Protein AF-A0A935Y4C5-F1 (afdb_monomer_lite)

Structure (mmCIF, N/CA/C/O backbone):
data_AF-A0A935Y4C5-F1
#
_entry.id   AF-A0A935Y4C5-F1
#
loop_
_atom_site.group_PDB
_atom_site.id
_atom_site.type_symbol
_atom_site.label_atom_id
_atom_site.label_alt_id
_atom_site.label_comp_id
_atom_site.label_asym_id
_atom_site.label_entity_id
_atom_site.label_seq_id
_atom_site.pdbx_PDB_ins_code
_atom_site.Cartn_x
_atom_site.Cartn_y
_atom_site.Cartn_z
_atom_site.occupancy
_atom_site.B_iso_or_equiv
_atom_site.auth_seq_id
_atom_site.auth_comp_id
_atom_site.auth_asym_id
_atom_site.auth_atom_id
_atom_site.pdbx_PDB_model_num
ATOM 1 N N . MET A 1 1 ? -24.078 -2.147 -24.136 1.00 62.44 1 MET A N 1
ATOM 2 C CA . MET A 1 1 ? -25.375 -2.277 -23.440 1.00 62.44 1 MET A CA 1
ATOM 3 C C . MET A 1 1 ? -25.101 -2.097 -21.960 1.00 62.44 1 MET A C 1
ATOM 5 O O . MET A 1 1 ? -24.202 -2.761 -21.461 1.00 62.44 1 MET A O 1
ATOM 9 N N . LEU A 1 2 ? -25.764 -1.138 -21.313 1.00 77.19 2 LEU A N 1
ATOM 10 C CA . LEU A 1 2 ? -25.592 -0.856 -19.888 1.00 77.19 2 LEU A CA 1
ATOM 11 C C . LEU A 1 2 ? -26.796 -1.438 -19.147 1.00 77.19 2 LEU A C 1
ATOM 13 O O . LEU A 1 2 ? -27.933 -1.124 -19.493 1.00 77.19 2 LEU A O 1
ATOM 17 N N . TYR A 1 3 ? -26.540 -2.304 -18.173 1.00 84.94 3 TYR A N 1
ATOM 18 C CA . TYR A 1 3 ? -27.567 -2.891 -17.318 1.00 84.94 3 TYR A CA 1
ATOM 19 C C . TYR A 1 3 ? -27.534 -2.201 -15.959 1.00 84.94 3 TYR A C 1
ATOM 21 O O . TYR A 1 3 ? -26.456 -1.906 -15.447 1.00 84.94 3 TYR A O 1
ATOM 29 N N . TYR A 1 4 ? -28.702 -1.951 -15.375 1.00 88.31 4 TYR A N 1
ATOM 30 C CA . TYR A 1 4 ? -28.815 -1.378 -14.039 1.00 88.31 4 TYR A CA 1
ATOM 31 C C . TYR A 1 4 ? -29.799 -2.192 -13.198 1.00 88.31 4 TYR A C 1
ATOM 33 O O . TYR A 1 4 ? -30.769 -2.747 -13.715 1.00 88.31 4 TYR A O 1
ATOM 41 N N . LYS A 1 5 ? -29.534 -2.267 -11.894 1.00 88.38 5 LYS A N 1
ATOM 42 C CA . LYS A 1 5 ? -30.390 -2.915 -10.900 1.00 88.38 5 LYS A CA 1
ATOM 43 C C . LYS A 1 5 ? -30.287 -2.140 -9.596 1.00 88.38 5 LYS A C 1
ATOM 45 O O . LYS A 1 5 ? -29.185 -1.841 -9.143 1.00 88.38 5 LYS A O 1
ATOM 50 N N . GLN A 1 6 ? -31.428 -1.817 -8.999 1.00 89.44 6 GLN A N 1
ATOM 51 C CA . GLN A 1 6 ? -31.458 -1.272 -7.648 1.00 89.44 6 GLN A CA 1
ATOM 52 C C . GLN A 1 6 ? -31.302 -2.425 -6.653 1.00 89.44 6 GLN A C 1
ATOM 54 O O . GLN A 1 6 ? -32.000 -3.434 -6.751 1.00 89.44 6 GLN A O 1
ATOM 59 N N . VAL A 1 7 ? -30.372 -2.281 -5.712 1.00 87.31 7 VAL A N 1
ATOM 60 C CA . VAL A 1 7 ? -30.135 -3.239 -4.623 1.00 87.31 7 VAL A CA 1
ATOM 61 C C . VAL A 1 7 ? -30.510 -2.593 -3.293 1.00 87.31 7 VAL A C 1
ATOM 63 O O . VAL A 1 7 ? -30.472 -1.367 -3.172 1.00 87.31 7 VAL A O 1
ATOM 66 N N . ALA A 1 8 ? -30.893 -3.398 -2.301 1.00 84.94 8 ALA A N 1
ATOM 67 C CA . ALA A 1 8 ? -31.202 -2.883 -0.970 1.00 84.94 8 ALA A CA 1
ATOM 68 C C . ALA A 1 8 ? -29.970 -2.198 -0.355 1.00 84.94 8 ALA A C 1
ATOM 70 O O . ALA A 1 8 ? -28.824 -2.556 -0.657 1.00 84.94 8 ALA A O 1
ATOM 71 N N . GLU A 1 9 ? -30.191 -1.224 0.526 1.00 78.56 9 GLU A N 1
ATOM 72 C CA . GLU A 1 9 ? -29.092 -0.570 1.234 1.00 78.56 9 GLU A CA 1
ATOM 73 C C . GLU A 1 9 ? -28.205 -1.598 1.944 1.00 78.56 9 GLU A C 1
ATOM 75 O O . GLU A 1 9 ? -28.691 -2.584 2.498 1.00 78.56 9 GLU A O 1
ATOM 80 N N . LYS A 1 10 ? -26.888 -1.357 1.928 1.00 73.88 10 LYS A N 1
ATOM 81 C CA . LYS A 1 10 ? -25.874 -2.217 2.566 1.00 73.88 10 LYS A CA 1
ATOM 82 C C . LYS A 1 10 ? -25.776 -3.643 1.990 1.00 73.88 10 LYS A C 1
ATOM 84 O O . LYS A 1 10 ? -25.134 -4.486 2.607 1.00 73.88 10 LYS A O 1
ATOM 89 N N . THR A 1 11 ? -26.352 -3.907 0.810 1.00 82.50 11 THR A N 1
ATOM 90 C CA . THR A 1 11 ? -26.175 -5.192 0.096 1.00 82.50 11 THR A CA 1
ATOM 91 C C . THR A 1 11 ? -24.741 -5.377 -0.402 1.00 82.50 11 THR A C 1
ATOM 93 O O . THR A 1 11 ? -24.190 -6.467 -0.310 1.00 82.50 11 THR A O 1
ATOM 96 N N . LEU A 1 12 ? -24.141 -4.308 -0.930 1.00 83.06 12 LEU A N 1
ATOM 97 C CA . LEU A 1 12 ? -22.757 -4.274 -1.395 1.00 83.06 12 LEU A CA 1
ATOM 98 C C . LEU A 1 12 ? -21.979 -3.227 -0.610 1.00 83.06 12 LEU A C 1
ATOM 100 O O . LEU A 1 12 ? -22.518 -2.191 -0.212 1.00 83.06 12 LEU A O 1
ATOM 104 N N . LEU A 1 13 ? -20.690 -3.482 -0.434 1.00 75.94 13 LEU A N 1
ATOM 105 C CA . LEU A 1 13 ? -19.758 -2.526 0.128 1.00 75.94 13 LEU A CA 1
ATOM 106 C C . LEU A 1 13 ? -19.474 -1.413 -0.871 1.00 75.94 13 LEU A C 1
ATOM 108 O O . LEU A 1 13 ? -19.235 -1.657 -2.055 1.00 75.94 13 LEU A O 1
ATOM 112 N N . HIS A 1 14 ? -19.426 -0.190 -0.352 1.00 78.56 14 HIS A N 1
ATOM 113 C CA . HIS A 1 14 ? -19.016 0.994 -1.095 1.00 78.56 14 HIS A CA 1
ATOM 114 C C . HIS A 1 14 ? -17.482 1.093 -1.143 1.00 78.56 14 HIS A C 1
ATOM 116 O O . HIS A 1 14 ? -16.877 2.003 -0.583 1.00 78.56 14 HIS A O 1
ATOM 122 N N . THR A 1 15 ? -16.842 0.084 -1.733 1.00 76.31 15 THR A N 1
ATOM 123 C CA . THR A 1 15 ? -15.390 0.011 -1.923 1.00 76.31 15 THR A CA 1
ATOM 124 C C . THR A 1 15 ? -15.056 -0.732 -3.215 1.00 76.31 15 THR A C 1
ATOM 126 O O . THR A 1 15 ? -15.862 -1.543 -3.683 1.00 76.31 15 THR A O 1
ATOM 129 N N . ASN A 1 16 ? -13.884 -0.457 -3.784 1.00 81.62 16 ASN A N 1
ATOM 130 C CA . ASN A 1 16 ? -13.374 -1.174 -4.951 1.00 81.62 16 ASN A CA 1
ATOM 131 C C . ASN A 1 16 ? -12.773 -2.494 -4.482 1.00 81.62 16 ASN A C 1
ATOM 133 O O . ASN A 1 16 ? -11.775 -2.508 -3.760 1.00 81.62 16 ASN A O 1
ATOM 137 N N . THR A 1 17 ? -13.453 -3.593 -4.793 1.00 81.94 17 THR A N 1
ATOM 138 C CA . THR A 1 17 ? -13.028 -4.943 -4.420 1.00 81.94 17 THR A CA 1
ATOM 139 C C . THR A 1 17 ? -13.893 -5.985 -5.119 1.00 81.94 17 THR A C 1
ATOM 141 O O . THR A 1 17 ? -14.964 -5.689 -5.655 1.00 81.94 17 THR A O 1
ATOM 144 N N . ASN A 1 18 ? -13.477 -7.245 -5.037 1.00 86.38 18 ASN A N 1
ATOM 145 C CA . ASN A 1 18 ? -14.331 -8.353 -5.430 1.00 86.38 18 ASN A CA 1
ATOM 146 C C . ASN A 1 18 ? -15.376 -8.651 -4.352 1.00 86.38 18 ASN A C 1
ATOM 148 O O . ASN A 1 18 ? -15.018 -8.854 -3.191 1.00 86.38 18 ASN A O 1
ATOM 152 N N . GLN A 1 19 ? -16.645 -8.756 -4.739 1.00 87.38 19 GLN A N 1
ATOM 153 C CA . GLN A 1 19 ? -17.749 -9.060 -3.823 1.00 87.38 19 GLN A CA 1
ATOM 154 C C . GLN A 1 19 ? -18.643 -10.158 -4.395 1.00 87.38 19 GLN A C 1
ATOM 156 O O . GLN A 1 19 ? -18.795 -10.276 -5.610 1.00 87.38 19 GLN A O 1
ATOM 161 N N . GLU A 1 20 ? -19.224 -10.972 -3.518 1.00 86.81 20 GLU A N 1
ATOM 162 C CA . GLU A 1 20 ? -20.256 -11.932 -3.907 1.00 86.81 20 GLU A CA 1
ATOM 163 C C . GLU A 1 20 ? -21.610 -11.226 -3.990 1.00 86.81 20 GLU A C 1
ATOM 165 O O . GLU A 1 20 ? -22.009 -10.510 -3.073 1.00 86.81 20 GLU A O 1
ATOM 170 N N . PHE A 1 21 ? -22.321 -11.433 -5.094 1.00 87.31 21 PHE A N 1
ATOM 171 C CA . PHE A 1 21 ? -23.664 -10.918 -5.313 1.00 87.31 21 PHE A CA 1
ATOM 172 C C . PHE A 1 21 ? -24.459 -11.916 -6.152 1.00 87.31 21 PHE A C 1
ATOM 174 O O . PHE A 1 21 ? -24.027 -12.310 -7.234 1.00 87.31 21 PHE A O 1
ATOM 181 N N . GLU A 1 22 ? -25.613 -12.338 -5.626 1.00 88.75 22 GLU A N 1
ATOM 182 C CA . GLU A 1 22 ? -26.516 -13.316 -6.259 1.00 88.75 22 GLU A CA 1
ATOM 183 C C . GLU A 1 22 ? -25.829 -14.631 -6.674 1.00 88.75 22 GLU A C 1
ATOM 185 O O . GLU A 1 22 ? -26.117 -15.194 -7.723 1.00 88.75 22 GLU A O 1
ATOM 190 N N . GLY A 1 23 ? -24.921 -15.134 -5.829 1.00 87.56 23 GLY A N 1
ATOM 191 C CA . GLY A 1 23 ? -24.215 -16.404 -6.047 1.00 87.56 23 GLY A CA 1
ATOM 192 C C . GLY A 1 23 ? -22.994 -16.311 -6.965 1.00 87.56 23 GLY A C 1
ATOM 193 O O . GLY A 1 23 ? -22.290 -17.301 -7.130 1.00 87.56 23 GLY A O 1
ATOM 194 N N . GLU A 1 24 ? -22.706 -15.128 -7.507 1.00 89.38 24 GLU A N 1
ATOM 195 C CA . GLU A 1 24 ? -21.569 -14.881 -8.393 1.00 89.38 24 GLU A CA 1
ATOM 196 C C . GLU A 1 24 ? -20.578 -13.896 -7.769 1.00 89.38 24 GLU A C 1
ATOM 198 O O . GLU A 1 24 ? -20.946 -13.029 -6.975 1.00 89.38 24 GLU A O 1
ATOM 203 N N . LYS A 1 25 ? -19.298 -14.010 -8.139 1.00 89.31 25 LYS A N 1
ATOM 204 C CA . LYS A 1 25 ? -18.248 -13.083 -7.693 1.00 89.31 25 LYS A CA 1
ATOM 205 C C . LYS A 1 25 ? -18.030 -12.001 -8.746 1.00 89.31 25 LYS A C 1
ATOM 207 O O . LYS A 1 25 ? -17.670 -12.303 -9.883 1.00 89.31 25 LYS A O 1
ATOM 212 N N . TRP A 1 26 ? -18.188 -10.748 -8.344 1.00 90.56 26 TRP A N 1
ATOM 213 C CA . TRP A 1 26 ? -18.114 -9.577 -9.213 1.00 90.56 26 TRP A CA 1
ATOM 214 C C . TRP A 1 26 ? -16.929 -8.695 -8.845 1.00 90.56 26 TRP A C 1
ATOM 216 O O . TRP A 1 26 ? -16.648 -8.506 -7.663 1.00 90.56 26 TRP A O 1
ATOM 226 N N . ALA A 1 27 ? -16.278 -8.117 -9.855 1.00 91.19 27 ALA A N 1
ATOM 227 C CA . ALA A 1 27 ? -15.400 -6.969 -9.668 1.00 91.19 27 ALA A CA 1
ATOM 228 C C . ALA A 1 27 ? -16.282 -5.728 -9.475 1.00 91.19 27 ALA A C 1
ATOM 230 O O . ALA A 1 27 ? -16.985 -5.320 -10.401 1.00 91.19 27 ALA A O 1
ATOM 231 N N . ILE A 1 28 ? -16.292 -5.165 -8.267 1.00 87.75 28 ILE A N 1
ATOM 232 C CA . ILE A 1 28 ? -17.087 -3.983 -7.931 1.00 87.75 28 ILE A CA 1
ATOM 233 C C . ILE A 1 28 ? -16.175 -2.762 -7.919 1.00 87.75 28 ILE A C 1
ATOM 235 O O . ILE A 1 28 ? -15.107 -2.792 -7.311 1.00 87.75 28 ILE A O 1
ATOM 239 N N . MET A 1 29 ? -16.633 -1.679 -8.544 1.00 87.62 29 MET A N 1
ATOM 240 C CA . MET A 1 29 ? -16.005 -0.362 -8.461 1.00 87.62 29 MET A CA 1
ATOM 241 C C . MET A 1 29 ? -17.039 0.725 -8.230 1.00 87.62 29 MET A C 1
ATOM 243 O O . MET A 1 29 ? -18.208 0.576 -8.600 1.00 87.62 29 MET A O 1
ATOM 247 N N . GLN A 1 30 ? -16.599 1.833 -7.646 1.00 84.31 30 GLN A N 1
ATOM 248 C CA . GLN A 1 30 ? -17.452 2.992 -7.483 1.00 84.31 30 GLN A CA 1
ATOM 249 C C . GLN A 1 30 ? -17.603 3.748 -8.797 1.00 84.31 30 GLN A C 1
ATOM 251 O O . GLN A 1 30 ? -16.659 3.928 -9.562 1.00 84.31 30 GLN A O 1
ATOM 256 N N . ASN A 1 31 ? -18.822 4.223 -9.060 1.00 82.81 31 ASN A N 1
ATOM 257 C CA . ASN A 1 31 ? -19.132 4.914 -10.311 1.00 82.81 31 ASN A CA 1
ATOM 258 C C . ASN A 1 31 ? -18.272 6.174 -10.516 1.00 82.81 31 ASN A C 1
ATOM 260 O O . ASN A 1 31 ? -17.948 6.520 -11.646 1.00 82.81 31 ASN A O 1
ATOM 264 N N . TYR A 1 32 ? -17.876 6.849 -9.433 1.00 80.88 32 TYR A N 1
ATOM 265 C CA . TYR A 1 32 ? -17.021 8.033 -9.521 1.00 80.88 32 TYR A CA 1
ATOM 266 C C . TYR A 1 32 ? -15.572 7.717 -9.923 1.00 80.88 32 TYR A C 1
ATOM 268 O O . TYR A 1 32 ? -14.877 8.628 -10.361 1.00 80.88 32 TYR A O 1
ATOM 276 N N . ASP A 1 33 ? -15.121 6.462 -9.821 1.00 75.69 33 ASP A N 1
ATOM 277 C CA . ASP A 1 33 ? -13.793 6.049 -10.293 1.00 75.69 33 ASP A CA 1
ATOM 278 C C . ASP A 1 33 ? -13.773 5.848 -11.818 1.00 75.69 33 ASP A C 1
ATOM 280 O O . ASP A 1 33 ? -12.731 5.975 -12.461 1.00 75.69 33 ASP A O 1
ATOM 284 N N . MET A 1 34 ? -14.941 5.629 -12.435 1.00 78.50 34 MET A N 1
ATOM 285 C CA . MET A 1 34 ? -15.099 5.539 -13.889 1.00 78.50 34 MET A CA 1
ATOM 286 C C . MET A 1 34 ? -15.139 6.929 -14.535 1.00 78.50 34 MET A C 1
ATOM 288 O O . MET A 1 34 ? -16.146 7.373 -15.089 1.00 78.50 34 MET A O 1
ATOM 292 N N . THR A 1 35 ? -14.014 7.633 -14.469 1.00 82.88 35 THR A N 1
ATOM 293 C CA . THR A 1 35 ? -13.846 8.934 -15.128 1.00 82.88 35 THR A CA 1
ATOM 294 C C . THR A 1 35 ? -13.293 8.769 -16.547 1.00 82.88 35 THR A C 1
ATOM 296 O O . THR A 1 35 ? -12.514 7.850 -16.801 1.00 82.88 35 THR A O 1
ATOM 299 N N . PRO A 1 36 ? -13.580 9.689 -17.488 1.00 81.94 36 PRO A N 1
ATOM 300 C CA . PRO A 1 36 ? -12.907 9.689 -18.791 1.00 81.94 36 PRO A CA 1
ATOM 301 C C . PRO A 1 36 ? -11.372 9.726 -18.681 1.00 81.94 36 PRO A C 1
ATOM 303 O O . PRO A 1 36 ? -10.672 9.187 -19.536 1.00 81.94 36 PRO A O 1
ATOM 306 N N . SER A 1 37 ? -10.835 10.330 -17.615 1.00 85.31 37 SER A N 1
ATOM 307 C CA . SER A 1 37 ? -9.397 10.367 -17.325 1.00 85.31 37 SER A CA 1
ATOM 308 C C . SER A 1 37 ? -8.799 9.025 -16.894 1.00 85.31 37 SER A C 1
ATOM 310 O O . SER A 1 37 ? -7.611 8.816 -17.138 1.00 85.31 37 SER A O 1
ATOM 312 N N . ASP A 1 38 ? -9.592 8.120 -16.316 1.00 87.88 38 ASP A N 1
ATOM 313 C CA . ASP A 1 38 ? -9.152 6.777 -15.904 1.00 87.88 38 ASP A CA 1
ATOM 314 C C . ASP A 1 38 ? -8.825 5.880 -17.109 1.00 87.88 38 ASP A C 1
ATOM 316 O O . ASP A 1 38 ? -8.037 4.947 -17.005 1.00 87.88 38 ASP A O 1
ATOM 320 N N . ASN A 1 39 ? -9.385 6.171 -18.290 1.00 91.88 39 ASN A N 1
ATOM 321 C CA . ASN A 1 39 ? -9.135 5.403 -19.516 1.00 91.88 39 ASN A CA 1
ATOM 322 C C . ASN A 1 39 ? -9.401 3.887 -19.367 1.00 91.88 39 ASN A C 1
ATOM 324 O O . ASN A 1 39 ? -8.804 3.084 -20.085 1.00 91.88 39 ASN A O 1
ATOM 328 N N . CYS A 1 40 ? -10.329 3.500 -18.484 1.00 91.62 40 CYS A N 1
ATOM 329 C CA . CYS A 1 40 ? -10.653 2.114 -18.121 1.00 91.62 40 CYS A CA 1
ATOM 330 C C . CYS A 1 40 ? -9.542 1.364 -17.363 1.00 91.62 40 CYS A C 1
ATOM 332 O O . CYS A 1 40 ? -9.608 0.137 -17.258 1.00 91.62 40 CYS A O 1
ATOM 334 N N . GLN A 1 41 ? -8.542 2.062 -16.821 1.00 94.31 41 GLN A N 1
ATOM 335 C CA . GLN A 1 41 ? -7.480 1.458 -16.022 1.00 94.31 41 GLN A CA 1
ATOM 336 C C . GLN A 1 41 ? -8.035 0.775 -14.768 1.00 94.31 41 GLN A C 1
ATOM 338 O O . GLN A 1 41 ? -7.730 -0.400 -14.543 1.00 94.31 41 GLN A O 1
ATOM 343 N N . THR A 1 42 ? -8.871 1.467 -13.989 1.00 91.94 42 THR A N 1
ATOM 344 C CA . THR A 1 42 ? -9.445 0.933 -12.746 1.00 91.94 42 THR A CA 1
ATOM 345 C C . THR A 1 42 ? -10.356 -0.276 -13.003 1.00 91.94 42 THR A C 1
ATOM 347 O O . THR A 1 42 ? -10.161 -1.310 -12.359 1.00 91.94 42 THR A O 1
ATOM 350 N N . PRO A 1 43 ? -11.284 -0.250 -13.985 1.00 92.19 43 PRO A N 1
ATOM 351 C CA . PRO A 1 43 ? -12.072 -1.430 -14.317 1.00 92.19 43 PRO A CA 1
ATOM 352 C C . PRO A 1 43 ? -11.259 -2.677 -14.654 1.00 92.19 43 PRO A C 1
ATOM 354 O O . PRO A 1 43 ? -11.572 -3.776 -14.193 1.00 92.19 43 PRO A O 1
ATOM 357 N N . ILE A 1 44 ? -10.195 -2.517 -15.439 1.00 95.25 44 ILE A N 1
ATOM 358 C CA . ILE A 1 44 ? -9.323 -3.629 -15.820 1.00 95.25 44 ILE A CA 1
ATOM 359 C C . ILE A 1 44 ? -8.522 -4.132 -14.610 1.00 95.25 44 ILE A C 1
ATOM 361 O O . ILE A 1 44 ? -8.339 -5.342 -14.467 1.00 95.25 44 ILE A O 1
ATOM 365 N N . HIS A 1 45 ? -8.075 -3.230 -13.730 1.00 95.06 45 HIS A N 1
ATOM 366 C CA . HIS A 1 45 ? -7.391 -3.571 -12.477 1.00 95.06 45 HIS A CA 1
ATOM 367 C C . HIS A 1 45 ? -8.256 -4.470 -11.586 1.00 95.06 45 HIS A C 1
ATOM 369 O O . HIS A 1 45 ? -7.807 -5.535 -11.162 1.00 95.06 45 HIS A O 1
ATOM 375 N N . GLU A 1 46 ? -9.517 -4.100 -11.358 1.00 93.25 46 GLU A N 1
ATOM 376 C CA . GLU A 1 46 ? -10.426 -4.898 -10.524 1.00 93.25 46 GLU A CA 1
ATOM 377 C C . GLU A 1 46 ? -10.806 -6.232 -11.185 1.00 93.25 46 GLU A C 1
ATOM 379 O O . GLU A 1 46 ? -10.860 -7.276 -10.527 1.00 93.25 46 GLU A O 1
ATOM 384 N N . LEU A 1 47 ? -10.982 -6.248 -12.512 1.00 94.25 47 LEU A N 1
ATOM 385 C CA . LEU A 1 47 ? -11.174 -7.496 -13.256 1.00 94.25 47 LEU A CA 1
ATOM 386 C C . LEU A 1 47 ? -9.968 -8.432 -13.122 1.00 94.25 47 LEU A C 1
ATOM 388 O O . LEU A 1 47 ? -10.151 -9.641 -12.962 1.00 94.25 47 LEU A O 1
ATOM 392 N N . PHE A 1 48 ? -8.740 -7.905 -13.145 1.00 95.19 48 PHE A N 1
ATOM 393 C CA . PHE A 1 48 ? -7.545 -8.718 -12.924 1.00 95.19 48 PHE A CA 1
ATOM 394 C C . PHE A 1 48 ? -7.603 -9.428 -11.568 1.00 95.19 48 PHE A C 1
ATOM 396 O O . PHE A 1 48 ? -7.369 -10.637 -11.513 1.00 95.19 48 PHE A O 1
ATOM 403 N N . HIS A 1 49 ? -7.978 -8.725 -10.494 1.00 93.56 49 HIS A N 1
ATOM 404 C CA . HIS A 1 49 ? -8.133 -9.332 -9.168 1.00 93.56 49 HIS A CA 1
ATOM 405 C C . HIS A 1 49 ? -9.146 -10.477 -9.175 1.00 93.56 49 HIS A C 1
ATOM 407 O O . HIS A 1 49 ? -8.897 -11.533 -8.582 1.00 93.56 49 HIS A O 1
ATOM 413 N N . LEU A 1 50 ? -10.274 -10.305 -9.873 1.00 92.50 50 LEU A N 1
ATOM 414 C CA . LEU A 1 50 ? -11.285 -11.352 -10.013 1.00 92.50 50 LEU A CA 1
ATOM 415 C C . LEU A 1 50 ? -10.696 -12.621 -10.647 1.00 92.50 50 LEU A C 1
ATOM 417 O O . LEU A 1 50 ? -10.868 -13.713 -10.097 1.00 92.50 50 LEU A O 1
ATOM 421 N N . PHE A 1 51 ? -9.968 -12.489 -11.760 1.00 92.44 51 PHE A N 1
ATOM 422 C CA . PHE A 1 51 ? -9.349 -13.623 -12.457 1.00 92.44 51 PHE A CA 1
ATOM 423 C C . PHE A 1 51 ? -8.197 -14.252 -11.673 1.00 92.44 51 PHE A C 1
ATOM 425 O O . PHE A 1 51 ? -8.140 -15.476 -11.539 1.00 92.44 51 PHE A O 1
ATOM 432 N N . HIS A 1 52 ? -7.299 -13.434 -11.129 1.00 93.50 52 HIS A N 1
ATOM 433 C CA . HIS A 1 52 ? -6.136 -13.899 -10.384 1.00 93.50 52 HIS A CA 1
ATOM 434 C C . HIS A 1 52 ? -6.550 -14.668 -9.124 1.00 93.50 52 HIS A C 1
ATOM 436 O O . HIS A 1 52 ? -6.011 -15.744 -8.871 1.00 93.50 52 HIS A O 1
ATOM 442 N N . SER A 1 53 ? -7.591 -14.213 -8.412 1.00 90.56 53 SER A N 1
ATOM 443 C CA . SER A 1 53 ? -8.084 -14.892 -7.202 1.00 90.56 53 SER A CA 1
ATOM 444 C C . SER A 1 53 ? -8.593 -16.321 -7.441 1.00 90.56 53 SER A C 1
ATOM 446 O O . SER A 1 53 ? -8.625 -17.116 -6.504 1.00 90.56 53 SER A O 1
ATOM 448 N N . LYS A 1 54 ? -8.956 -16.673 -8.686 1.00 90.62 54 LYS A N 1
ATOM 449 C CA . LYS A 1 54 ? -9.331 -18.046 -9.077 1.00 90.62 54 LYS A CA 1
ATOM 450 C C . LYS A 1 54 ? -8.119 -18.968 -9.254 1.00 90.62 54 LYS A C 1
ATOM 452 O O . LYS A 1 54 ? -8.286 -20.181 -9.279 1.00 90.62 54 LYS A O 1
ATOM 457 N N . GLN A 1 55 ? -6.924 -18.405 -9.432 1.00 93.50 55 GLN A N 1
ATOM 458 C CA . GLN A 1 55 ? -5.679 -19.142 -9.674 1.00 93.50 55 GLN A CA 1
ATOM 459 C C . GLN A 1 55 ? -4.794 -19.191 -8.428 1.00 93.50 55 GLN A C 1
ATOM 461 O O . GLN A 1 55 ? -4.225 -20.235 -8.119 1.00 93.50 55 GLN A O 1
ATOM 466 N N . LEU A 1 56 ? -4.692 -18.069 -7.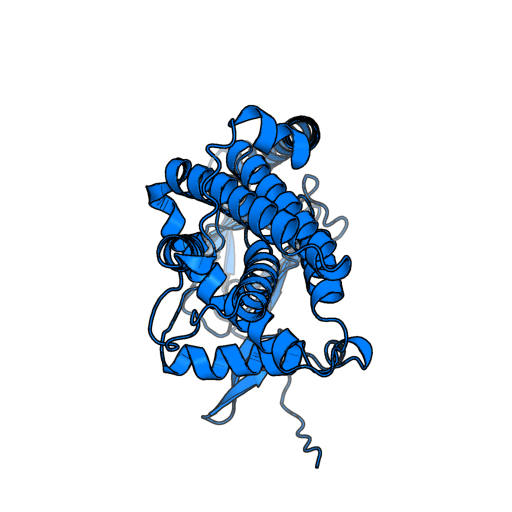713 1.00 91.88 56 LEU A N 1
ATOM 467 C CA . LEU A 1 56 ? -3.874 -17.929 -6.520 1.00 91.88 56 LEU A CA 1
ATOM 468 C C . LEU A 1 56 ? -4.512 -16.913 -5.569 1.00 91.88 56 LEU A C 1
ATOM 470 O O . LEU A 1 56 ? -4.692 -15.744 -5.906 1.00 91.88 56 LEU A O 1
ATOM 474 N N . ASN A 1 57 ? -4.834 -17.353 -4.353 1.00 88.06 57 ASN A N 1
ATOM 475 C CA . ASN A 1 57 ? -5.350 -16.458 -3.326 1.00 88.06 57 ASN A CA 1
ATOM 476 C C . ASN A 1 57 ? -4.187 -15.825 -2.546 1.00 88.06 57 ASN A C 1
ATOM 478 O O . ASN A 1 57 ? -3.466 -16.518 -1.824 1.00 88.06 57 ASN A O 1
ATOM 482 N N . ILE A 1 58 ? -4.001 -14.513 -2.691 1.00 88.56 58 ILE A N 1
ATOM 483 C CA . ILE A 1 58 ? -2.944 -13.752 -2.019 1.00 88.56 58 ILE A CA 1
ATOM 484 C C . ILE A 1 58 ? -3.572 -12.804 -1.002 1.00 88.56 58 ILE A C 1
ATOM 486 O O . ILE A 1 58 ? -4.388 -11.956 -1.349 1.00 88.56 58 ILE A O 1
ATOM 490 N N . ALA A 1 59 ? -3.135 -12.899 0.253 1.00 81.12 59 ALA A N 1
ATOM 491 C CA . ALA A 1 59 ? -3.473 -11.906 1.265 1.00 81.12 59 ALA A CA 1
ATOM 492 C C . ALA A 1 59 ? -2.752 -10.576 0.972 1.00 81.12 59 ALA A C 1
ATOM 494 O O . ALA A 1 59 ? -1.518 -10.530 0.954 1.00 81.12 59 ALA A O 1
ATOM 495 N N . GLY A 1 60 ? -3.518 -9.502 0.767 1.00 75.88 60 GLY A N 1
ATOM 496 C CA . GLY A 1 60 ? -3.032 -8.138 0.514 1.00 75.88 60 GLY A CA 1
ATOM 497 C C . GLY A 1 60 ? -2.576 -7.402 1.774 1.00 75.88 60 GLY A C 1
ATOM 498 O O . GLY A 1 60 ? -2.982 -6.265 2.006 1.00 75.88 60 GLY A O 1
ATOM 499 N N . ASN A 1 61 ? -1.772 -8.062 2.608 1.00 78.25 61 ASN A N 1
ATOM 500 C CA . ASN A 1 61 ? -1.293 -7.491 3.863 1.00 78.25 61 ASN A CA 1
ATOM 501 C C . ASN A 1 61 ? -0.379 -6.286 3.607 1.00 78.25 61 ASN A C 1
ATOM 503 O O . ASN A 1 61 ? 0.368 -6.252 2.625 1.00 78.25 61 ASN A O 1
ATOM 507 N N . ILE A 1 62 ? -0.400 -5.324 4.530 1.00 76.94 62 ILE A N 1
ATOM 508 C CA . ILE A 1 62 ? 0.554 -4.214 4.519 1.00 76.94 62 ILE A CA 1
ATOM 509 C C . ILE A 1 62 ? 1.984 -4.734 4.701 1.00 76.94 62 ILE A C 1
ATOM 511 O O . ILE A 1 62 ? 2.225 -5.757 5.343 1.00 76.94 62 ILE A O 1
ATOM 515 N N . VAL A 1 63 ? 2.951 -4.006 4.152 1.00 85.81 63 VAL A N 1
ATOM 516 C CA . VAL A 1 63 ? 4.371 -4.330 4.285 1.00 85.81 63 VAL A CA 1
ATOM 517 C C . VAL A 1 63 ? 4.979 -3.434 5.360 1.00 85.81 63 VAL A C 1
ATOM 519 O O . VAL A 1 63 ? 5.560 -2.393 5.061 1.00 85.81 63 VAL A O 1
ATOM 522 N N . GLU A 1 64 ? 4.826 -3.835 6.622 1.00 81.50 64 GLU A N 1
ATOM 523 C CA . GLU A 1 64 ? 5.161 -3.011 7.796 1.00 81.50 64 GLU A CA 1
ATOM 524 C C . GLU A 1 64 ? 6.596 -2.467 7.772 1.00 81.50 64 GLU A C 1
ATOM 526 O O . GLU A 1 64 ? 6.812 -1.286 8.048 1.00 81.50 64 GLU A O 1
ATOM 531 N N . TYR A 1 65 ? 7.582 -3.281 7.373 1.00 86.06 65 TYR A N 1
ATOM 532 C CA . TYR A 1 65 ? 8.981 -2.840 7.355 1.00 86.06 65 TYR A CA 1
ATOM 533 C C . TYR A 1 65 ? 9.237 -1.659 6.409 1.00 86.06 65 TYR A C 1
ATOM 535 O O . TYR A 1 65 ? 10.230 -0.956 6.578 1.00 86.06 65 TYR A O 1
ATOM 543 N N . LEU A 1 66 ? 8.372 -1.408 5.416 1.00 87.69 66 LEU A N 1
ATOM 544 C CA . LEU A 1 66 ? 8.509 -0.244 4.536 1.00 87.69 66 LEU A CA 1
ATOM 545 C C . LEU A 1 66 ? 8.239 1.079 5.257 1.00 87.69 66 LEU A C 1
ATOM 547 O O . LEU A 1 66 ? 8.564 2.128 4.704 1.00 87.69 66 LEU A O 1
ATOM 551 N N . ASP A 1 67 ? 7.720 1.051 6.488 1.00 80.44 67 ASP A N 1
ATOM 552 C CA . ASP A 1 67 ? 7.685 2.231 7.347 1.00 80.44 67 ASP A CA 1
ATOM 553 C C . ASP A 1 67 ? 9.011 2.526 8.059 1.00 80.44 67 ASP A C 1
ATOM 555 O O . ASP A 1 67 ? 9.209 3.630 8.577 1.00 80.44 67 ASP A O 1
ATOM 559 N N . GLU A 1 68 ? 9.957 1.586 8.047 1.00 84.38 68 GLU A N 1
ATOM 560 C CA . GLU A 1 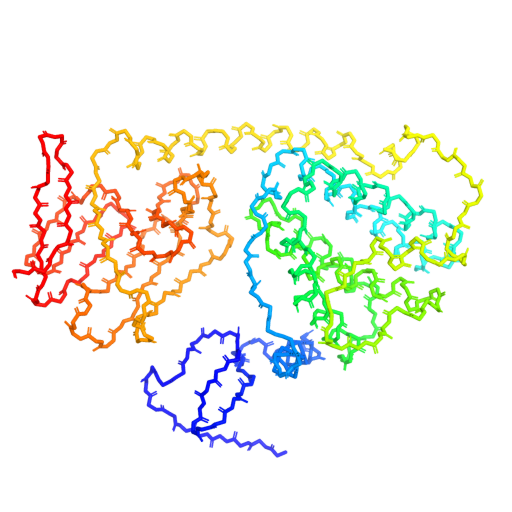68 ? 11.262 1.794 8.652 1.00 84.38 68 GLU A CA 1
ATOM 561 C C . GLU A 1 68 ? 12.118 2.766 7.838 1.00 84.38 68 GLU A C 1
ATOM 563 O O . GLU A 1 68 ? 12.245 2.668 6.617 1.00 84.38 68 GLU A O 1
ATOM 568 N N . TYR A 1 69 ? 12.808 3.657 8.550 1.00 88.06 69 TYR A N 1
ATOM 569 C CA . TYR A 1 69 ? 13.676 4.696 7.988 1.00 88.06 69 TYR A CA 1
ATOM 570 C C . TYR A 1 69 ? 14.604 4.189 6.870 1.00 88.06 69 TYR A C 1
ATOM 572 O O . TYR A 1 69 ? 14.638 4.741 5.771 1.00 88.06 69 TYR A O 1
ATOM 580 N N . LYS A 1 70 ? 15.326 3.088 7.118 1.00 91.75 70 LYS A N 1
ATOM 581 C CA . LYS A 1 70 ? 16.253 2.517 6.129 1.00 91.75 70 LYS A CA 1
ATOM 582 C C . LYS A 1 70 ? 15.524 1.909 4.926 1.00 91.75 70 LYS A C 1
ATOM 584 O O . LYS A 1 70 ? 16.033 1.993 3.811 1.00 91.75 70 LYS A O 1
ATOM 589 N N . ALA A 1 71 ? 14.354 1.304 5.137 1.00 92.25 71 ALA A N 1
ATOM 590 C CA . ALA A 1 71 ? 13.556 0.736 4.056 1.00 92.25 71 ALA A CA 1
ATOM 591 C C . ALA A 1 71 ? 13.014 1.832 3.131 1.00 92.25 71 ALA A C 1
ATOM 593 O O . ALA A 1 71 ? 13.115 1.679 1.913 1.00 92.25 71 ALA A O 1
ATOM 594 N N . LYS A 1 72 ? 12.527 2.951 3.694 1.00 90.81 72 LYS A N 1
ATOM 595 C CA . LYS A 1 72 ? 12.041 4.106 2.920 1.00 90.81 72 LYS A CA 1
ATOM 596 C C . LYS A 1 72 ? 13.125 4.696 2.035 1.00 90.81 72 LYS A C 1
ATOM 598 O O . LYS A 1 72 ? 12.879 4.884 0.850 1.00 90.81 72 LYS A O 1
ATOM 603 N N . ILE A 1 73 ? 14.333 4.914 2.556 1.00 94.44 73 ILE A N 1
ATOM 604 C CA . ILE A 1 73 ? 15.439 5.454 1.746 1.00 94.44 73 ILE A CA 1
ATOM 605 C C . ILE A 1 73 ? 15.721 4.557 0.540 1.00 94.44 73 ILE A C 1
ATOM 607 O O . ILE A 1 73 ? 15.845 5.047 -0.582 1.00 94.44 73 ILE A O 1
ATOM 611 N N . LEU A 1 74 ? 15.804 3.242 0.760 1.00 96.25 74 LEU A N 1
ATOM 612 C CA . LEU A 1 74 ? 16.082 2.283 -0.308 1.00 96.25 74 LEU A CA 1
ATOM 613 C C . LEU A 1 74 ? 14.931 2.203 -1.318 1.00 96.25 74 LEU A C 1
ATOM 615 O O . LEU A 1 74 ? 15.196 2.211 -2.515 1.00 96.25 74 LEU A O 1
ATOM 619 N N . L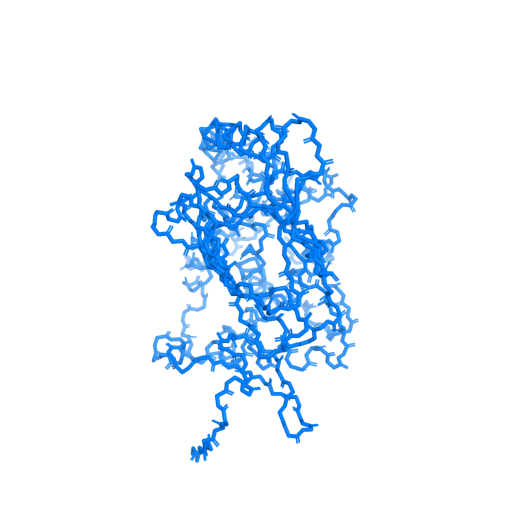EU A 1 75 ? 13.675 2.174 -0.866 1.00 95.38 75 LEU A N 1
ATOM 620 C CA . LEU A 1 75 ? 12.509 2.145 -1.754 1.00 95.38 75 LEU A CA 1
ATOM 621 C C . LEU A 1 75 ? 12.369 3.440 -2.569 1.00 95.38 75 LEU A C 1
ATOM 623 O O . LEU A 1 75 ? 12.107 3.394 -3.765 1.00 95.38 75 LEU A O 1
ATOM 627 N N . ARG A 1 76 ? 12.592 4.601 -1.955 1.00 95.31 76 ARG A N 1
ATOM 628 C CA . ARG A 1 76 ? 12.554 5.892 -2.655 1.00 95.31 76 ARG A CA 1
ATOM 629 C C . ARG A 1 76 ? 13.708 6.039 -3.647 1.00 95.31 76 ARG A C 1
ATOM 631 O O . ARG A 1 76 ? 13.520 6.558 -4.741 1.00 95.31 76 ARG A O 1
ATOM 638 N N . SER A 1 77 ? 14.884 5.516 -3.304 1.00 97.44 77 SER A N 1
ATOM 639 C CA . SER A 1 77 ? 16.025 5.466 -4.227 1.00 97.44 77 SER A CA 1
ATOM 640 C C . SER A 1 77 ? 15.769 4.496 -5.390 1.00 97.44 77 SER A C 1
ATOM 642 O O . SER A 1 77 ? 16.149 4.775 -6.524 1.00 97.44 77 SER A O 1
ATOM 644 N N . GLU A 1 78 ? 15.073 3.380 -5.135 1.00 97.81 78 GLU A N 1
ATOM 645 C CA . GLU A 1 78 ? 14.550 2.487 -6.176 1.00 97.81 78 GLU A CA 1
ATOM 646 C C . GLU A 1 78 ? 13.563 3.229 -7.095 1.00 97.81 78 GLU A C 1
ATOM 648 O O . GLU A 1 78 ? 13.681 3.124 -8.314 1.00 97.81 78 GLU A O 1
ATOM 653 N N . PHE A 1 79 ? 12.644 4.029 -6.544 1.00 97.50 79 PHE A N 1
ATOM 654 C CA . PHE A 1 79 ? 11.700 4.831 -7.332 1.00 97.50 79 PHE A CA 1
ATOM 655 C C . PHE A 1 79 ? 12.408 5.868 -8.202 1.00 97.50 79 PHE A C 1
ATOM 657 O O . PHE A 1 79 ? 12.076 6.002 -9.380 1.00 97.50 79 PHE A O 1
ATOM 664 N N . GLU A 1 80 ? 13.400 6.574 -7.658 1.00 98.00 80 GLU A N 1
ATOM 665 C CA . GLU A 1 80 ? 14.175 7.550 -8.426 1.00 98.00 80 GLU A CA 1
ATOM 666 C C . GLU A 1 80 ? 14.930 6.883 -9.578 1.00 98.00 80 GLU A C 1
ATOM 668 O O . GLU A 1 80 ? 14.895 7.377 -10.706 1.00 98.00 80 GLU A O 1
ATOM 673 N N . ALA A 1 81 ? 15.531 5.718 -9.334 1.00 98.44 81 ALA A N 1
ATOM 674 C CA . ALA A 1 81 ? 16.184 4.940 -10.378 1.00 98.44 81 ALA A CA 1
ATOM 675 C C . ALA A 1 81 ? 15.196 4.468 -11.463 1.00 98.44 81 ALA A C 1
ATOM 677 O O . ALA A 1 81 ? 15.479 4.600 -12.654 1.00 98.44 81 ALA A O 1
ATOM 678 N N . LEU A 1 82 ? 13.998 4.004 -11.094 1.00 98.69 82 LEU A N 1
ATOM 679 C CA . LEU A 1 82 ? 12.951 3.649 -12.062 1.00 98.69 82 LEU A CA 1
ATOM 680 C C . LEU A 1 82 ? 12.495 4.855 -12.890 1.00 98.69 82 LEU A C 1
ATOM 682 O O . LEU A 1 82 ? 12.385 4.755 -14.113 1.00 98.69 82 LEU A O 1
ATOM 686 N N . ARG A 1 83 ? 12.286 6.013 -12.252 1.00 98.38 83 ARG A N 1
ATOM 687 C CA . ARG A 1 83 ? 11.948 7.259 -12.954 1.00 98.38 83 ARG A CA 1
ATOM 688 C C . ARG A 1 83 ? 13.031 7.652 -13.945 1.00 98.38 83 ARG A C 1
ATOM 690 O O . ARG A 1 83 ? 12.707 8.019 -15.071 1.00 98.38 83 ARG A O 1
ATOM 697 N N . ASN A 1 84 ? 14.296 7.583 -13.541 1.00 98.62 84 ASN A N 1
ATOM 698 C CA . ASN A 1 84 ? 15.418 7.891 -14.419 1.00 98.62 84 ASN A CA 1
ATOM 699 C C . ASN A 1 84 ? 15.480 6.916 -15.601 1.00 98.62 84 ASN A C 1
ATOM 701 O O . ASN A 1 84 ? 15.643 7.359 -16.734 1.00 98.62 84 ASN A O 1
ATOM 705 N N . SER A 1 85 ? 15.241 5.622 -15.364 1.00 98.56 85 SER A N 1
ATOM 706 C CA . SER A 1 85 ? 15.176 4.608 -16.421 1.00 98.56 85 SER A CA 1
ATOM 707 C C . SER A 1 85 ? 14.096 4.927 -17.460 1.00 98.56 85 SER A C 1
ATOM 709 O O . SER A 1 85 ? 14.384 4.999 -18.654 1.00 98.56 85 SER A O 1
ATOM 711 N N . ILE A 1 86 ? 12.874 5.225 -17.011 1.00 98.69 86 ILE A N 1
ATOM 712 C CA . ILE A 1 86 ? 11.749 5.568 -17.894 1.00 98.69 86 ILE A CA 1
ATOM 713 C C . ILE A 1 86 ? 12.006 6.886 -18.642 1.00 98.69 86 ILE A C 1
ATOM 715 O O . ILE A 1 86 ? 11.772 6.970 -19.847 1.00 98.69 86 ILE A O 1
ATOM 719 N N . LYS A 1 87 ? 12.544 7.912 -17.968 1.00 98.50 87 LYS A N 1
ATOM 720 C CA . LYS A 1 87 ? 12.911 9.188 -18.609 1.00 98.50 87 LYS A CA 1
ATOM 721 C C . LYS A 1 87 ? 13.994 9.014 -19.674 1.00 98.50 87 LYS A C 1
ATOM 723 O O . LYS A 1 87 ? 13.973 9.731 -20.671 1.00 98.50 87 LYS A O 1
ATOM 728 N N . SER A 1 88 ? 14.935 8.091 -19.480 1.00 98.50 88 SER A N 1
ATOM 729 C CA . SER A 1 88 ? 15.927 7.743 -20.500 1.00 98.50 88 SER A CA 1
ATOM 730 C C . SER A 1 88 ? 15.278 7.081 -21.717 1.00 98.50 88 SER A C 1
ATOM 732 O O . SER A 1 88 ? 15.610 7.458 -22.838 1.00 98.50 88 SER A O 1
ATOM 734 N N . LEU A 1 89 ? 14.288 6.199 -21.527 1.00 97.94 89 LEU A N 1
ATOM 735 C CA . LEU A 1 89 ? 13.516 5.635 -22.645 1.00 97.94 89 LEU A CA 1
ATOM 736 C C . LEU A 1 89 ? 12.753 6.704 -23.432 1.00 97.94 89 LEU A C 1
ATOM 738 O O . LEU A 1 89 ? 12.787 6.696 -24.657 1.00 97.94 89 LEU A O 1
ATOM 742 N N . GLN A 1 90 ? 12.138 7.677 -22.753 1.00 96.44 90 GLN A N 1
ATOM 743 C CA . GLN A 1 90 ? 11.474 8.810 -23.418 1.00 96.44 90 GLN A CA 1
ATOM 744 C C . GLN A 1 90 ? 12.442 9.679 -24.244 1.00 96.44 90 GLN A C 1
ATOM 746 O O . GLN A 1 90 ? 12.009 10.412 -25.130 1.00 96.44 90 GLN A O 1
ATOM 751 N N . LYS A 1 91 ? 13.750 9.594 -23.969 1.00 97.81 91 LYS A N 1
ATOM 752 C CA . LYS A 1 91 ? 14.826 10.250 -24.727 1.00 97.81 91 LYS A CA 1
ATOM 753 C C . LYS A 1 91 ? 15.508 9.319 -25.738 1.00 97.81 91 LYS A C 1
ATOM 755 O O . LYS A 1 91 ? 16.509 9.717 -26.326 1.00 97.81 91 LYS A O 1
ATOM 760 N N . ASN A 1 92 ? 14.983 8.109 -25.944 1.00 97.19 92 ASN A N 1
ATOM 761 C CA . ASN A 1 92 ? 15.563 7.061 -26.790 1.00 97.19 92 ASN A CA 1
ATOM 762 C C . ASN A 1 92 ? 16.991 6.639 -26.380 1.00 97.19 92 ASN A C 1
ATOM 764 O O . ASN A 1 92 ? 17.796 6.256 -27.227 1.00 97.19 92 ASN A O 1
ATOM 768 N N . ASP A 1 93 ? 17.317 6.700 -25.084 1.00 97.50 93 ASP A N 1
ATOM 769 C CA . ASP A 1 93 ? 18.608 6.263 -24.538 1.00 97.50 93 ASP A CA 1
ATOM 770 C C . ASP A 1 93 ? 18.466 4.935 -23.778 1.00 97.50 93 ASP A C 1
ATOM 772 O O . ASP A 1 93 ? 18.403 4.875 -22.545 1.00 97.50 93 ASP A O 1
ATOM 776 N N . ASP A 1 94 ? 18.425 3.841 -24.539 1.00 96.19 94 ASP A N 1
ATOM 777 C CA . ASP A 1 94 ? 18.326 2.477 -24.012 1.00 96.19 94 ASP A CA 1
ATOM 778 C C . ASP A 1 94 ? 19.510 2.102 -23.106 1.00 96.19 94 ASP A C 1
ATOM 780 O O . ASP A 1 94 ? 19.353 1.322 -22.160 1.00 96.19 94 ASP A O 1
ATOM 784 N N . LYS A 1 95 ? 20.706 2.650 -23.367 1.00 94.94 95 LYS A N 1
ATOM 785 C CA . LYS A 1 95 ? 21.898 2.365 -22.559 1.00 94.94 95 LYS A CA 1
ATOM 786 C C . LYS A 1 95 ? 21.739 2.962 -21.164 1.00 94.94 95 LYS A C 1
ATOM 788 O O . LYS A 1 95 ? 21.924 2.241 -20.178 1.00 94.94 95 LYS A O 1
ATOM 793 N N . ALA A 1 96 ? 21.367 4.237 -21.068 1.00 95.94 96 ALA A N 1
ATOM 794 C CA . ALA A 1 96 ? 21.093 4.872 -19.784 1.00 95.94 96 ALA A CA 1
ATOM 795 C C . ALA A 1 96 ? 19.884 4.232 -19.092 1.00 95.94 96 ALA A C 1
ATOM 797 O O . ALA A 1 96 ? 19.932 3.974 -17.889 1.00 95.94 96 ALA A O 1
ATOM 798 N N . ALA A 1 97 ? 18.834 3.881 -19.839 1.00 97.44 97 ALA A N 1
ATOM 799 C CA . ALA A 1 97 ? 17.664 3.226 -19.269 1.00 97.44 97 ALA A CA 1
ATOM 800 C C . ALA A 1 97 ? 18.009 1.882 -18.607 1.00 97.44 97 ALA A C 1
ATOM 802 O O . ALA A 1 97 ? 17.612 1.646 -17.463 1.00 97.44 97 ALA A O 1
ATOM 803 N N . LYS A 1 98 ? 18.807 1.031 -19.267 1.00 96.25 98 LYS A N 1
ATOM 804 C CA . LYS A 1 98 ? 19.311 -0.222 -18.674 1.00 96.25 98 LYS A CA 1
ATOM 805 C C . LYS A 1 98 ? 20.198 0.027 -17.450 1.00 96.25 98 LYS A C 1
ATOM 807 O O . LYS A 1 98 ? 20.099 -0.718 -16.477 1.00 96.25 98 LYS A O 1
ATOM 812 N N . GLN A 1 99 ? 21.015 1.082 -17.467 1.00 95.31 99 GLN A N 1
ATOM 813 C CA . GLN A 1 99 ? 21.864 1.443 -16.329 1.00 95.31 99 GLN A CA 1
ATOM 814 C C . GLN A 1 99 ? 21.020 1.808 -15.101 1.00 95.31 99 GLN A C 1
ATOM 816 O O . GLN A 1 99 ? 21.241 1.270 -14.017 1.00 95.31 99 GLN A O 1
ATOM 821 N N . TYR A 1 100 ? 20.019 2.669 -15.271 1.00 97.62 100 TYR A N 1
ATOM 822 C CA . TYR A 1 100 ? 19.121 3.063 -14.187 1.00 97.62 100 TYR A CA 1
ATOM 823 C C . TYR A 1 100 ? 18.202 1.921 -13.727 1.00 97.62 100 TYR A C 1
ATOM 825 O O . TYR A 1 100 ? 17.922 1.803 -12.536 1.00 97.62 100 TYR A O 1
ATOM 833 N N . LEU A 1 101 ? 17.796 1.013 -14.622 1.00 97.62 101 LEU A N 1
ATOM 834 C CA . LEU A 1 101 ? 17.094 -0.212 -14.224 1.00 97.62 101 LEU A CA 1
ATOM 835 C C . LEU A 1 101 ? 17.988 -1.098 -13.338 1.00 97.62 101 LEU A C 1
ATOM 837 O O . LEU A 1 101 ? 17.532 -1.615 -12.319 1.00 97.62 101 LEU A O 1
ATOM 841 N N . SER A 1 102 ? 19.276 -1.228 -13.671 1.00 95.88 102 SER A N 1
ATOM 842 C CA . SER A 1 102 ? 20.236 -1.939 -12.820 1.00 95.88 102 SER A CA 1
ATOM 843 C C . SER A 1 102 ? 20.392 -1.285 -11.443 1.00 95.88 102 SER A C 1
ATOM 845 O O . SER A 1 102 ? 20.570 -1.987 -10.446 1.00 95.88 102 SER A O 1
ATOM 847 N N . ASP A 1 103 ? 20.308 0.042 -11.365 1.00 97.00 103 ASP A N 1
ATOM 848 C CA . ASP A 1 103 ? 20.371 0.778 -10.099 1.00 97.00 103 ASP A CA 1
ATOM 849 C C . ASP A 1 103 ? 19.131 0.554 -9.236 1.00 97.00 103 ASP A C 1
ATOM 851 O O . ASP A 1 103 ? 19.245 0.345 -8.027 1.00 97.00 103 ASP A O 1
ATOM 855 N N . ALA A 1 104 ? 17.949 0.537 -9.856 1.00 98.00 104 ALA A N 1
ATOM 856 C CA . ALA A 1 104 ? 16.704 0.211 -9.171 1.00 98.00 104 ALA A CA 1
ATOM 857 C C . ALA A 1 104 ? 16.789 -1.187 -8.538 1.00 98.00 104 ALA A C 1
ATOM 859 O O . ALA A 1 104 ? 16.507 -1.361 -7.349 1.00 98.00 104 ALA A O 1
ATOM 860 N N . ILE A 1 105 ? 17.304 -2.165 -9.293 1.00 96.75 105 ILE A N 1
ATOM 861 C CA . ILE A 1 105 ? 17.545 -3.525 -8.799 1.00 96.75 105 ILE A CA 1
ATOM 862 C C . ILE A 1 105 ? 18.611 -3.556 -7.700 1.00 96.75 105 ILE A C 1
ATOM 864 O O . ILE A 1 105 ? 18.490 -4.349 -6.762 1.00 96.75 105 ILE A O 1
ATOM 868 N N . TYR A 1 106 ? 19.633 -2.698 -7.758 1.00 96.00 106 TYR A N 1
ATOM 869 C CA . TYR A 1 106 ? 20.611 -2.566 -6.677 1.00 96.00 106 TYR A CA 1
ATOM 870 C C . TYR A 1 106 ? 19.939 -2.134 -5.364 1.00 96.00 106 TYR A C 1
ATOM 872 O O . TYR A 1 106 ? 20.110 -2.811 -4.344 1.00 96.00 106 TYR A O 1
ATOM 880 N N . PHE A 1 107 ? 19.146 -1.056 -5.375 1.00 97.69 107 PHE A N 1
ATOM 881 C CA . PHE A 1 107 ? 18.452 -0.575 -4.174 1.00 97.69 107 PHE A CA 1
ATOM 882 C C . PHE A 1 107 ? 17.437 -1.594 -3.654 1.00 97.69 107 PHE A C 1
ATOM 884 O O . PHE A 1 107 ? 17.421 -1.881 -2.452 1.00 97.69 107 PHE A O 1
ATOM 891 N N . ARG A 1 108 ? 16.675 -2.220 -4.558 1.00 97.12 108 ARG A N 1
ATOM 892 C CA . ARG A 1 108 ? 15.770 -3.320 -4.224 1.00 97.12 108 ARG A CA 1
ATOM 893 C C . ARG A 1 108 ? 16.510 -4.473 -3.557 1.00 97.12 108 ARG A C 1
ATOM 895 O O . ARG A 1 108 ? 16.164 -4.851 -2.446 1.00 97.12 108 ARG A O 1
ATOM 902 N N . THR A 1 109 ? 17.576 -4.985 -4.167 1.00 95.75 109 THR A N 1
ATOM 903 C CA . THR A 1 109 ? 18.346 -6.118 -3.623 1.00 95.75 109 THR A CA 1
ATOM 904 C C . THR A 1 109 ? 18.919 -5.792 -2.239 1.00 95.75 109 THR A C 1
ATOM 906 O O . THR A 1 109 ? 18.960 -6.652 -1.356 1.00 95.75 109 THR A O 1
ATOM 909 N N . LYS A 1 110 ? 19.351 -4.543 -2.007 1.00 96.44 110 LYS A N 1
ATOM 910 C CA . LYS A 1 110 ? 19.781 -4.087 -0.676 1.00 96.44 110 LYS A CA 1
ATOM 911 C C . LYS A 1 110 ? 18.630 -4.116 0.332 1.00 96.44 110 LYS A C 1
ATOM 913 O O . LYS A 1 110 ? 18.834 -4.623 1.435 1.00 96.44 110 LYS A O 1
ATOM 918 N N . ARG A 1 111 ? 17.443 -3.634 -0.051 1.00 96.31 111 ARG A N 1
ATOM 919 C CA . ARG A 1 111 ? 16.229 -3.650 0.781 1.00 96.31 111 ARG A CA 1
ATOM 920 C C . ARG A 1 111 ? 15.800 -5.079 1.110 1.00 96.31 111 ARG A C 1
ATOM 922 O O . ARG A 1 111 ? 15.666 -5.415 2.281 1.00 96.31 111 ARG A O 1
ATOM 929 N N . GLU A 1 112 ? 15.691 -5.944 0.107 1.00 95.19 112 GLU A N 1
ATOM 930 C CA . GLU A 1 112 ? 15.334 -7.359 0.270 1.00 95.19 112 GLU A CA 1
ATOM 931 C C . GLU A 1 112 ? 16.314 -8.096 1.192 1.00 95.19 112 GLU A C 1
ATOM 933 O O . GLU A 1 112 ? 15.900 -8.865 2.058 1.00 95.19 112 GLU A O 1
ATOM 938 N N . LYS A 1 113 ? 17.625 -7.845 1.048 1.00 95.31 113 LYS A N 1
ATOM 939 C CA . LYS A 1 113 ? 18.649 -8.451 1.910 1.00 95.31 113 LYS A CA 1
ATOM 940 C C . LYS A 1 113 ? 18.521 -7.984 3.358 1.00 95.31 113 LYS A C 1
ATOM 942 O O . LYS A 1 113 ? 18.699 -8.792 4.267 1.00 95.31 113 LYS A O 1
ATOM 947 N N . GLN A 1 114 ? 18.250 -6.698 3.571 1.00 95.56 114 GLN A N 1
ATOM 948 C CA . GLN A 1 114 ? 18.116 -6.128 4.908 1.00 95.56 114 GLN A CA 1
ATOM 949 C C . GLN A 1 114 ? 16.858 -6.638 5.629 1.00 95.56 114 GLN A C 1
ATOM 951 O O . GLN A 1 114 ? 16.917 -6.899 6.826 1.00 95.56 114 GLN A O 1
ATOM 956 N N . PHE A 1 115 ? 15.757 -6.839 4.901 1.00 92.44 115 PHE A N 1
ATOM 957 C CA . PHE A 1 115 ? 14.452 -7.234 5.445 1.00 92.44 115 PHE A CA 1
ATOM 958 C C . PHE A 1 115 ? 14.038 -8.648 5.019 1.00 92.44 115 PHE A C 1
ATOM 960 O O . PHE A 1 115 ? 12.866 -8.927 4.765 1.00 92.44 115 PHE A O 1
ATOM 967 N N . LYS A 1 116 ? 15.011 -9.566 4.937 1.00 93.12 116 LYS A N 1
ATOM 968 C CA . LYS A 1 116 ? 14.841 -10.899 4.335 1.00 93.12 116 LYS A CA 1
ATOM 969 C C . LYS A 1 116 ? 13.662 -11.693 4.908 1.00 93.12 116 LYS A C 1
ATOM 971 O O . LYS A 1 116 ? 12.941 -12.327 4.144 1.00 93.12 116 LYS A O 1
ATOM 976 N N . SER A 1 117 ? 13.452 -11.657 6.226 1.00 90.69 117 SER A N 1
ATOM 977 C CA . SER A 1 117 ? 12.360 -12.391 6.886 1.00 90.69 117 SER A CA 1
ATOM 978 C C . SER A 1 117 ? 10.969 -11.883 6.495 1.00 90.69 117 SER A C 1
ATOM 980 O O . SER A 1 117 ? 10.023 -12.664 6.464 1.00 90.69 117 SER A O 1
ATOM 982 N N . GLN A 1 118 ? 10.844 -10.603 6.136 1.00 89.19 118 GLN A N 1
ATOM 983 C CA . GLN A 1 118 ? 9.572 -9.953 5.811 1.00 89.19 118 GLN A CA 1
ATOM 984 C C . GLN A 1 118 ? 9.378 -9.716 4.307 1.00 89.19 118 GLN A C 1
ATOM 986 O O . GLN A 1 118 ? 8.296 -9.324 3.875 1.00 89.19 118 GLN A O 1
ATOM 991 N N . ASN A 1 119 ? 10.395 -9.981 3.478 1.00 90.94 119 ASN A N 1
ATOM 992 C CA . ASN A 1 119 ? 10.347 -9.665 2.049 1.00 90.94 119 ASN A CA 1
ATOM 993 C C . ASN A 1 119 ? 9.206 -10.377 1.301 1.00 90.94 119 ASN A C 1
ATOM 995 O O . ASN A 1 119 ? 8.686 -9.862 0.316 1.00 90.94 119 ASN A O 1
ATOM 999 N N . HIS A 1 120 ? 8.772 -11.536 1.796 1.00 92.25 120 HIS A N 1
ATOM 1000 C CA . HIS A 1 120 ? 7.655 -12.278 1.224 1.00 92.25 120 HIS A CA 1
ATOM 1001 C C . HIS A 1 120 ? 6.332 -11.485 1.226 1.00 92.25 120 HIS A C 1
ATOM 1003 O O . HIS A 1 120 ? 5.515 -11.700 0.333 1.00 92.25 120 HIS A O 1
ATOM 1009 N N . PHE A 1 121 ? 6.121 -10.550 2.164 1.00 91.75 121 PHE A N 1
ATOM 1010 C CA . PHE A 1 121 ? 4.961 -9.650 2.141 1.00 91.75 121 PHE A CA 1
ATOM 1011 C C . PHE A 1 121 ? 5.027 -8.671 0.967 1.00 91.75 121 PHE A C 1
ATOM 1013 O O . PHE A 1 121 ? 4.034 -8.490 0.268 1.00 91.75 121 PHE A O 1
ATOM 1020 N N . ALA A 1 122 ? 6.208 -8.105 0.694 1.00 93.75 122 ALA A N 1
ATOM 1021 C CA . ALA A 1 122 ? 6.409 -7.212 -0.445 1.00 93.75 122 ALA A CA 1
ATOM 1022 C C . ALA A 1 122 ? 6.171 -7.928 -1.779 1.00 93.75 122 ALA A C 1
ATOM 1024 O O . ALA A 1 122 ? 5.438 -7.413 -2.614 1.00 93.75 122 ALA A O 1
ATOM 1025 N N . LEU A 1 123 ? 6.711 -9.141 -1.942 1.00 95.31 123 LEU A N 1
ATOM 1026 C CA . LEU A 1 123 ? 6.513 -9.942 -3.155 1.00 95.31 123 LEU A CA 1
ATOM 1027 C C . LEU A 1 123 ? 5.038 -10.300 -3.377 1.00 95.31 123 LEU A C 1
ATOM 1029 O O . LEU A 1 123 ? 4.529 -10.190 -4.492 1.00 95.31 123 LEU A O 1
ATOM 1033 N N . LYS A 1 124 ? 4.330 -10.700 -2.312 1.00 95.38 124 LYS A N 1
ATOM 1034 C CA . LYS A 1 124 ? 2.886 -10.963 -2.364 1.00 95.38 124 LYS A CA 1
ATOM 1035 C C . LYS A 1 124 ? 2.114 -9.721 -2.793 1.00 95.38 124 LYS A C 1
ATOM 1037 O O . LYS A 1 124 ? 1.288 -9.821 -3.694 1.00 95.38 124 LYS A O 1
ATOM 1042 N N . LEU A 1 125 ? 2.408 -8.564 -2.201 1.00 94.12 125 LEU A N 1
ATOM 1043 C CA . LEU A 1 125 ? 1.696 -7.334 -2.524 1.00 94.12 125 LEU A CA 1
ATOM 1044 C C . LEU A 1 125 ? 2.015 -6.818 -3.937 1.00 94.12 125 LEU A C 1
ATOM 1046 O O . LEU A 1 125 ? 1.102 -6.403 -4.638 1.00 94.12 125 LEU A O 1
ATOM 1050 N N . GLU A 1 126 ? 3.266 -6.903 -4.400 1.00 95.25 126 GLU A N 1
ATOM 1051 C CA . GLU A 1 126 ? 3.626 -6.606 -5.798 1.00 95.25 126 GLU A CA 1
ATOM 1052 C C . GLU A 1 126 ? 2.961 -7.573 -6.784 1.00 95.25 126 GLU A C 1
ATOM 1054 O O . GLU A 1 126 ? 2.529 -7.159 -7.856 1.00 95.25 126 GLU A O 1
ATOM 1059 N N . THR A 1 127 ? 2.819 -8.849 -6.419 1.00 96.06 127 THR A N 1
ATOM 1060 C CA . THR A 1 127 ? 2.095 -9.821 -7.251 1.00 96.06 127 THR A CA 1
ATOM 1061 C C . THR A 1 127 ? 0.602 -9.500 -7.302 1.00 96.06 127 THR A C 1
ATOM 1063 O O . THR A 1 127 ? -0.009 -9.573 -8.363 1.00 96.06 127 THR A O 1
ATOM 1066 N N . LEU A 1 128 ? 0.009 -9.137 -6.164 1.00 95.19 128 LEU A N 1
ATOM 1067 C CA . LEU A 1 128 ? -1.410 -8.815 -6.066 1.00 95.19 128 LEU A CA 1
ATOM 1068 C C . LEU A 1 128 ? -1.725 -7.482 -6.758 1.00 95.19 128 LEU A C 1
ATOM 1070 O O . LEU A 1 128 ? -2.435 -7.462 -7.754 1.00 95.19 128 LEU A O 1
ATOM 1074 N N . GLU A 1 129 ? -1.181 -6.377 -6.254 1.00 93.94 129 GLU A N 1
ATOM 1075 C CA . GLU A 1 129 ? -1.530 -5.019 -6.693 1.00 93.94 129 GLU A CA 1
ATOM 1076 C C . GLU A 1 129 ? -0.650 -4.526 -7.844 1.00 93.94 129 GLU A C 1
ATOM 1078 O O . GLU A 1 129 ? -1.096 -3.744 -8.680 1.00 93.94 129 GLU A O 1
ATOM 1083 N N . GLY A 1 130 ? 0.605 -4.973 -7.918 1.00 96.06 130 GLY A N 1
ATOM 1084 C CA . GLY A 1 130 ? 1.529 -4.531 -8.962 1.00 96.06 130 GLY A CA 1
ATOM 1085 C C . GLY A 1 130 ? 1.219 -5.131 -10.330 1.00 96.06 130 GLY A C 1
ATOM 1086 O O . GLY A 1 130 ? 1.237 -4.407 -11.326 1.00 96.06 130 GLY A O 1
ATOM 1087 N N . LEU A 1 131 ? 0.875 -6.423 -10.396 1.00 96.62 131 LEU A N 1
ATOM 1088 C CA . LEU A 1 131 ? 0.411 -7.039 -11.645 1.00 96.62 131 LEU A CA 1
ATOM 1089 C C . LEU A 1 131 ? -0.954 -6.504 -12.071 1.00 96.62 131 LEU A C 1
ATOM 1091 O O . LEU A 1 131 ? -1.159 -6.275 -13.265 1.00 96.62 131 LEU A O 1
ATOM 1095 N N . ALA A 1 132 ? -1.853 -6.267 -11.112 1.00 96.00 132 ALA A N 1
ATOM 1096 C CA . ALA A 1 132 ? -3.137 -5.626 -11.367 1.00 96.00 132 ALA A CA 1
ATOM 1097 C C . ALA A 1 132 ? -2.937 -4.221 -11.956 1.00 96.00 132 ALA A C 1
ATOM 1099 O O . ALA A 1 132 ? -3.481 -3.929 -13.018 1.00 96.00 132 ALA A O 1
ATOM 1100 N N . SER A 1 133 ? -2.053 -3.414 -11.356 1.00 96.25 133 SER A N 1
ATOM 1101 C CA . SER A 1 133 ? -1.713 -2.065 -11.827 1.00 96.25 133 SER A CA 1
ATOM 1102 C C . SER A 1 133 ? -1.122 -2.092 -13.237 1.00 96.25 133 SER A C 1
ATOM 1104 O O . SER A 1 133 ? -1.631 -1.427 -14.141 1.00 96.25 133 SER A O 1
ATOM 1106 N N . TYR A 1 134 ? -0.097 -2.923 -13.468 1.00 98.00 134 TYR A N 1
ATOM 1107 C CA . TYR A 1 134 ? 0.487 -3.090 -14.800 1.00 98.00 134 TYR A CA 1
ATOM 1108 C C . TYR A 1 134 ? -0.572 -3.500 -15.829 1.00 98.00 134 TYR A C 1
ATOM 1110 O O . TYR A 1 134 ? -0.635 -2.901 -16.899 1.00 98.00 134 TYR A O 1
ATOM 1118 N N . THR A 1 135 ? -1.418 -4.483 -15.511 1.00 97.56 135 THR A N 1
ATOM 1119 C CA . THR A 1 135 ? -2.458 -4.980 -16.425 1.00 97.56 135 THR A CA 1
ATOM 1120 C C . THR A 1 135 ? -3.502 -3.907 -16.714 1.00 97.56 135 THR A C 1
ATOM 1122 O O . THR A 1 135 ? -3.835 -3.689 -17.879 1.00 97.56 135 THR A O 1
ATOM 1125 N N . GLY A 1 136 ? -3.953 -3.203 -15.671 1.00 96.94 136 GLY A N 1
ATOM 1126 C CA . GLY A 1 136 ? -4.873 -2.075 -15.755 1.00 96.94 136 GLY A CA 1
ATOM 1127 C C . GLY A 1 136 ? -4.383 -1.046 -16.758 1.00 96.94 136 GLY A C 1
ATOM 1128 O O . GLY A 1 136 ? -5.062 -0.763 -17.738 1.00 96.94 136 GLY A O 1
ATOM 1129 N N . TYR A 1 137 ? -3.158 -0.553 -16.582 1.00 97.69 137 TYR A N 1
ATOM 1130 C CA . TYR A 1 137 ? -2.581 0.433 -17.492 1.00 97.69 137 TYR A CA 1
ATOM 1131 C C . TYR A 1 137 ? -2.290 -0.134 -18.882 1.00 97.69 137 TYR A C 1
ATOM 1133 O O . TYR A 1 137 ? -2.591 0.517 -19.881 1.00 97.69 137 TYR A O 1
ATOM 1141 N N . LYS A 1 138 ? -1.727 -1.343 -18.976 1.00 97.56 138 LYS A N 1
ATOM 1142 C CA . LYS A 1 138 ? -1.312 -1.945 -20.250 1.00 97.56 138 LYS A CA 1
ATOM 1143 C C . LYS A 1 138 ? -2.480 -2.179 -21.206 1.00 97.56 138 LYS A C 1
ATOM 1145 O O . LYS A 1 138 ? -2.276 -2.099 -22.415 1.00 97.56 138 LYS A O 1
ATOM 1150 N N . LEU A 1 139 ? -3.659 -2.499 -20.674 1.00 97.00 139 LEU A N 1
ATOM 1151 C CA . LEU A 1 139 ? -4.866 -2.770 -21.459 1.00 97.00 139 LEU A CA 1
ATOM 1152 C C . LEU A 1 139 ? -5.853 -1.587 -21.479 1.00 97.00 139 LEU A C 1
ATOM 1154 O O . LEU A 1 139 ? -6.875 -1.667 -22.157 1.00 97.00 139 LEU A O 1
ATOM 1158 N N . SER A 1 140 ? -5.558 -0.502 -20.755 1.00 95.81 140 SER A N 1
ATOM 1159 C CA . SER A 1 140 ? -6.335 0.744 -20.784 1.00 95.81 140 SER A CA 1
ATOM 1160 C C . SER A 1 140 ? -6.200 1.496 -22.115 1.00 95.81 140 SER A C 1
ATOM 1162 O O . SER A 1 140 ? -5.346 1.197 -22.951 1.00 95.81 140 SER A O 1
ATOM 1164 N N . ALA A 1 141 ? -6.993 2.557 -22.276 1.00 95.31 141 ALA A N 1
ATOM 1165 C CA . ALA A 1 141 ? -6.885 3.492 -23.397 1.00 95.31 141 ALA A CA 1
ATOM 1166 C C . ALA A 1 141 ? -5.763 4.547 -23.235 1.00 95.31 141 ALA A C 1
ATOM 1168 O O . ALA A 1 141 ? -5.651 5.468 -24.053 1.00 95.31 141 ALA A O 1
ATOM 1169 N N . HIS A 1 142 ? -4.914 4.450 -22.202 1.00 95.69 142 HIS A N 1
ATOM 1170 C CA . HIS A 1 142 ? -3.793 5.373 -22.031 1.00 95.69 142 HIS A CA 1
ATOM 1171 C C . HIS A 1 142 ? -2.770 5.245 -23.170 1.00 95.69 142 HIS A C 1
ATOM 1173 O O . HIS A 1 142 ? -2.209 4.182 -23.418 1.00 95.69 142 HIS A O 1
ATOM 1179 N N . LYS A 1 143 ? -2.469 6.372 -23.827 1.00 94.56 143 LYS A N 1
ATOM 1180 C CA . LYS A 1 143 ? -1.505 6.422 -24.942 1.00 94.56 143 LYS A CA 1
ATOM 1181 C C . LYS A 1 143 ? -0.045 6.447 -24.485 1.00 94.56 143 LYS A C 1
ATOM 1183 O O . LYS A 1 143 ? 0.801 5.807 -25.096 1.00 94.56 143 LYS A O 1
ATOM 1188 N N . ASP A 1 144 ? 0.251 7.198 -23.425 1.00 96.00 144 ASP A N 1
ATOM 1189 C CA . ASP A 1 144 ? 1.611 7.371 -22.900 1.00 96.00 144 ASP A CA 1
ATOM 1190 C C . ASP A 1 144 ? 1.762 6.647 -21.558 1.00 96.00 144 ASP A C 1
ATOM 1192 O O . ASP A 1 144 ? 1.581 7.223 -20.481 1.00 96.00 144 ASP A O 1
ATOM 1196 N N . LEU A 1 145 ? 2.066 5.351 -21.640 1.00 97.69 145 LEU A N 1
ATOM 1197 C CA . LEU A 1 145 ? 2.235 4.486 -20.471 1.00 97.69 145 LEU A CA 1
ATOM 1198 C C . LEU A 1 145 ? 3.462 4.871 -19.630 1.00 97.69 145 LEU A C 1
ATOM 1200 O O . LEU A 1 145 ? 3.443 4.714 -18.411 1.00 97.69 145 LEU A O 1
ATOM 1204 N N . TYR A 1 146 ? 4.507 5.430 -20.248 1.00 98.06 146 TYR A N 1
ATOM 1205 C CA . TYR A 1 146 ? 5.699 5.894 -19.533 1.00 98.06 146 TYR A CA 1
ATOM 1206 C C . TYR A 1 146 ? 5.402 7.117 -18.670 1.00 98.06 146 TYR A C 1
ATOM 1208 O O . TYR A 1 146 ? 5.829 7.173 -17.514 1.00 98.06 146 TYR A O 1
ATOM 1216 N N . ARG A 1 147 ? 4.602 8.061 -19.175 1.00 96.94 147 ARG A N 1
ATOM 1217 C CA . ARG A 1 147 ? 4.102 9.174 -18.363 1.00 96.94 147 ARG A CA 1
ATOM 1218 C C . ARG A 1 147 ? 3.256 8.679 -17.194 1.00 96.94 147 ARG A C 1
ATOM 1220 O O . ARG A 1 147 ? 3.444 9.176 -16.086 1.00 96.94 147 ARG A O 1
ATOM 1227 N N . MET A 1 148 ? 2.372 7.700 -17.409 1.00 96.94 148 MET A N 1
ATOM 1228 C CA . MET A 1 148 ? 1.568 7.130 -16.317 1.00 96.94 148 MET A CA 1
ATOM 1229 C C . MET A 1 148 ? 2.438 6.450 -15.255 1.00 96.94 148 MET A C 1
ATOM 1231 O O . MET A 1 148 ? 2.240 6.685 -14.068 1.00 96.94 148 MET A O 1
ATOM 1235 N N . ALA A 1 149 ? 3.473 5.709 -15.658 1.00 97.56 149 ALA A N 1
ATOM 1236 C CA . ALA A 1 149 ? 4.421 5.113 -14.719 1.00 97.56 149 ALA A CA 1
ATOM 1237 C C . ALA A 1 149 ? 5.172 6.155 -13.876 1.00 97.56 149 ALA A C 1
ATOM 1239 O O . ALA A 1 149 ? 5.342 5.966 -12.673 1.00 97.56 149 ALA A O 1
ATOM 1240 N N . ILE A 1 150 ? 5.576 7.284 -14.471 1.00 97.25 150 ILE A N 1
ATOM 1241 C CA . ILE A 1 150 ? 6.180 8.398 -13.723 1.00 97.25 150 ILE A CA 1
ATOM 1242 C C . ILE A 1 150 ? 5.170 9.017 -12.746 1.00 97.25 150 ILE A C 1
ATOM 1244 O O . ILE A 1 150 ? 5.544 9.329 -11.616 1.00 97.25 150 ILE A O 1
ATOM 1248 N N . LEU A 1 151 ? 3.909 9.193 -13.154 1.00 94.00 151 LEU A N 1
ATOM 1249 C CA . LEU A 1 151 ? 2.861 9.722 -12.278 1.00 94.00 151 LEU A CA 1
ATOM 1250 C C . LEU A 1 151 ? 2.581 8.801 -11.090 1.00 94.00 151 LEU A C 1
ATOM 1252 O O . LEU A 1 151 ? 2.501 9.300 -9.972 1.00 94.00 151 LEU A O 1
ATOM 1256 N N . GLU A 1 152 ? 2.514 7.485 -11.299 1.00 93.12 152 GLU A N 1
ATOM 1257 C CA . GLU A 1 152 ? 2.401 6.518 -10.201 1.00 93.12 152 GLU A CA 1
ATOM 1258 C C . GLU A 1 152 ? 3.621 6.597 -9.276 1.00 93.12 152 GLU A C 1
ATOM 1260 O O . GLU A 1 152 ? 3.470 6.763 -8.070 1.00 93.12 152 GLU A O 1
ATOM 1265 N N . LEU A 1 153 ? 4.846 6.579 -9.813 1.00 94.56 153 LEU A N 1
ATOM 1266 C CA . LEU A 1 153 ? 6.057 6.706 -8.990 1.00 94.56 153 LEU A CA 1
ATOM 1267 C C . LEU A 1 153 ? 6.061 7.994 -8.152 1.00 94.56 153 LEU A C 1
ATOM 1269 O O . LEU A 1 153 ? 6.501 7.966 -7.007 1.00 94.56 153 LEU A O 1
ATOM 1273 N N . ASN A 1 154 ? 5.562 9.108 -8.691 1.00 91.31 154 ASN A N 1
ATOM 1274 C CA . ASN A 1 154 ? 5.456 10.373 -7.960 1.00 91.31 154 ASN A CA 1
ATOM 1275 C C . ASN A 1 154 ? 4.333 10.346 -6.912 1.00 91.31 154 ASN A C 1
ATOM 1277 O O . ASN A 1 154 ? 4.548 10.742 -5.769 1.00 91.31 154 ASN A O 1
ATOM 1281 N N . GLY A 1 155 ? 3.139 9.880 -7.286 1.00 85.25 155 GLY A N 1
ATOM 1282 C CA . GLY A 1 155 ? 1.964 9.872 -6.412 1.00 85.25 155 GLY A CA 1
ATOM 1283 C C . GLY A 1 155 ? 2.112 8.919 -5.228 1.00 85.25 155 GLY A C 1
ATOM 1284 O O . GLY A 1 155 ? 1.648 9.214 -4.127 1.00 85.25 155 GLY A O 1
ATOM 1285 N N . ARG A 1 156 ? 2.817 7.799 -5.427 1.00 84.94 156 ARG A N 1
ATOM 1286 C CA . ARG A 1 156 ? 3.057 6.787 -4.390 1.00 84.94 156 ARG A CA 1
ATOM 1287 C C . ARG A 1 156 ? 4.265 7.096 -3.507 1.00 84.94 156 ARG A C 1
ATOM 1289 O O . ARG A 1 156 ? 4.423 6.456 -2.477 1.00 84.94 156 ARG A O 1
ATOM 1296 N N . GLU A 1 157 ? 5.089 8.095 -3.841 1.00 79.12 157 GLU A N 1
ATOM 1297 C CA . GLU A 1 157 ? 6.212 8.547 -2.996 1.00 79.12 157 GLU A CA 1
ATOM 1298 C C . GLU A 1 157 ? 5.758 9.376 -1.769 1.00 79.12 157 GLU A C 1
ATOM 1300 O O . GLU A 1 157 ? 6.577 9.875 -0.986 1.00 79.12 157 GLU A O 1
ATOM 1305 N N . ASN A 1 158 ? 4.444 9.511 -1.557 1.00 66.56 158 ASN A N 1
ATOM 1306 C CA . ASN A 1 158 ? 3.885 10.237 -0.423 1.00 66.56 158 ASN A CA 1
ATOM 1307 C C . ASN A 1 158 ? 4.288 9.584 0.929 1.00 66.56 158 ASN A C 1
ATOM 1309 O O . ASN A 1 158 ? 4.158 8.366 1.092 1.00 66.56 158 ASN A O 1
ATOM 1313 N N . PRO A 1 159 ? 4.781 10.364 1.915 1.00 55.09 159 PRO A N 1
ATOM 1314 C CA . PRO A 1 159 ? 5.315 9.871 3.191 1.00 55.09 159 PRO A CA 1
ATOM 1315 C C . PRO A 1 159 ? 4.447 8.899 4.008 1.00 55.09 159 PRO A C 1
ATOM 1317 O O . PRO A 1 159 ? 5.021 8.109 4.768 1.00 55.09 159 PRO A O 1
ATOM 1320 N N . THR A 1 160 ? 3.116 8.942 3.886 1.00 55.41 160 THR A N 1
ATOM 1321 C CA . THR A 1 160 ? 2.188 8.220 4.780 1.00 55.41 160 THR A CA 1
ATOM 1322 C C . THR A 1 160 ? 1.688 6.867 4.257 1.00 55.41 160 THR A C 1
ATOM 1324 O O . THR A 1 160 ? 1.076 6.140 5.027 1.00 55.41 160 THR A O 1
ATOM 1327 N N . GLY A 1 161 ? 1.968 6.481 3.000 1.00 59.69 161 GLY A N 1
ATOM 1328 C CA . GLY A 1 161 ? 1.294 5.330 2.363 1.00 59.69 161 GLY A CA 1
ATOM 1329 C C . GLY A 1 161 ? 2.174 4.327 1.607 1.00 59.69 161 GLY A C 1
ATOM 1330 O O . GLY A 1 161 ? 1.646 3.481 0.880 1.00 59.69 161 GLY A O 1
ATOM 1331 N N . LEU A 1 162 ? 3.507 4.397 1.708 1.00 70.94 162 LEU A N 1
ATOM 1332 C CA . LEU A 1 162 ? 4.408 3.528 0.925 1.00 70.94 162 LEU A CA 1
ATOM 1333 C C . LEU A 1 162 ? 4.256 2.035 1.250 1.00 70.94 162 LEU A C 1
ATOM 1335 O O . LEU A 1 162 ? 4.433 1.204 0.368 1.00 70.94 162 LEU A O 1
ATOM 1339 N N . ASN A 1 163 ? 3.900 1.688 2.485 1.00 69.44 163 ASN A N 1
ATOM 1340 C CA . ASN A 1 163 ? 3.782 0.310 2.975 1.00 69.44 163 ASN A CA 1
ATOM 1341 C C . ASN A 1 163 ? 2.711 -0.543 2.263 1.00 69.44 163 ASN A C 1
ATOM 1343 O O . ASN A 1 163 ? 2.783 -1.771 2.319 1.00 69.44 163 ASN A O 1
ATOM 1347 N N . ARG A 1 164 ? 1.764 0.082 1.552 1.00 73.19 164 ARG A N 1
ATOM 1348 C CA . ARG A 1 164 ? 0.824 -0.606 0.653 1.00 73.19 164 ARG A CA 1
ATOM 1349 C C . ARG A 1 164 ? 0.926 -0.115 -0.788 1.00 73.19 164 ARG A C 1
ATOM 1351 O O . ARG A 1 164 ? 0.901 -0.896 -1.734 1.00 73.19 164 ARG A O 1
ATOM 1358 N N . SER A 1 165 ? 1.041 1.194 -0.963 1.00 82.38 165 SER A N 1
ATOM 1359 C CA . SER A 1 165 ? 0.831 1.833 -2.259 1.00 82.38 165 SER A CA 1
ATOM 1360 C C . SER A 1 165 ? 2.012 1.668 -3.231 1.00 82.38 165 SER A C 1
ATOM 1362 O O . SER A 1 165 ? 1.834 1.859 -4.435 1.00 82.38 165 SER A O 1
ATOM 1364 N N . PHE A 1 166 ? 3.191 1.247 -2.747 1.00 91.38 166 PHE A N 1
ATOM 1365 C CA . PHE A 1 166 ? 4.385 1.094 -3.584 1.00 91.38 166 PHE A CA 1
ATOM 1366 C C . PHE A 1 166 ? 4.211 0.081 -4.719 1.00 91.38 166 PHE A C 1
ATOM 1368 O O . PHE A 1 166 ? 4.745 0.290 -5.807 1.00 91.38 166 PHE A O 1
ATOM 1375 N N . ALA A 1 167 ? 3.453 -0.991 -4.465 1.00 94.00 167 ALA A N 1
ATOM 1376 C CA . ALA A 1 167 ? 3.289 -2.109 -5.383 1.00 94.00 167 ALA A CA 1
ATOM 1377 C C . ALA A 1 167 ? 2.679 -1.679 -6.724 1.00 94.00 167 ALA A C 1
ATOM 1379 O O . ALA A 1 167 ? 3.094 -2.168 -7.771 1.00 94.00 167 ALA A O 1
ATOM 1380 N N . TYR A 1 168 ? 1.751 -0.716 -6.706 1.00 93.75 168 TYR A N 1
ATOM 1381 C CA . TYR A 1 168 ? 1.129 -0.177 -7.917 1.00 93.75 168 TYR A CA 1
ATOM 1382 C C . TYR A 1 168 ? 2.158 0.497 -8.830 1.00 93.75 168 TYR A C 1
ATOM 1384 O O . TYR A 1 168 ? 2.141 0.283 -10.043 1.00 93.75 168 TYR A O 1
ATOM 1392 N N . ALA A 1 169 ? 3.071 1.276 -8.240 1.00 95.19 169 ALA A N 1
ATOM 1393 C CA . ALA A 1 169 ? 4.105 1.999 -8.969 1.00 95.19 169 ALA A CA 1
ATOM 1394 C C . ALA A 1 169 ? 5.228 1.074 -9.451 1.00 95.19 169 ALA A C 1
ATOM 1396 O O . ALA A 1 169 ? 5.626 1.150 -10.615 1.00 95.19 169 ALA A O 1
ATOM 1397 N N . THR A 1 170 ? 5.728 0.175 -8.594 1.00 96.94 170 THR A N 1
ATOM 1398 C CA . THR A 1 170 ? 6.789 -0.761 -8.994 1.00 96.94 170 THR A CA 1
ATOM 1399 C C . THR A 1 170 ? 6.291 -1.757 -10.029 1.00 96.94 170 THR A C 1
ATOM 1401 O O . THR A 1 170 ? 6.979 -1.975 -11.025 1.00 96.94 170 THR A O 1
ATOM 1404 N N . GLY A 1 171 ? 5.090 -2.311 -9.850 1.00 97.06 171 GLY A N 1
ATOM 1405 C CA . GLY A 1 171 ? 4.494 -3.254 -10.793 1.00 97.06 171 GLY A CA 1
ATOM 1406 C C . GLY A 1 171 ? 4.392 -2.687 -12.203 1.00 97.06 171 GLY A C 1
ATOM 1407 O O . GLY A 1 171 ? 4.891 -3.294 -13.154 1.00 97.06 171 GLY A O 1
ATOM 1408 N N . LEU A 1 172 ? 3.840 -1.477 -12.326 1.00 98.19 172 LEU A N 1
ATOM 1409 C CA . LEU A 1 172 ? 3.749 -0.774 -13.600 1.00 98.19 172 LEU A CA 1
ATOM 1410 C C . LEU A 1 172 ? 5.134 -0.477 -14.194 1.00 98.19 172 LEU A C 1
ATOM 1412 O O . LEU A 1 172 ? 5.389 -0.805 -15.353 1.00 98.19 172 LEU A O 1
ATOM 1416 N N . ALA A 1 173 ? 6.039 0.116 -13.410 1.00 98.50 173 ALA A N 1
ATOM 1417 C CA . ALA A 1 173 ? 7.351 0.535 -13.896 1.00 98.50 173 ALA A CA 1
ATOM 1418 C C . ALA A 1 173 ? 8.204 -0.650 -14.378 1.00 98.50 173 ALA A C 1
ATOM 1420 O O . ALA A 1 173 ? 8.702 -0.624 -15.504 1.00 98.50 173 ALA A O 1
ATOM 1421 N N . TYR A 1 174 ? 8.342 -1.710 -13.573 1.00 98.56 174 TYR A N 1
ATOM 1422 C CA . TYR A 1 174 ? 9.105 -2.893 -13.980 1.00 98.56 174 TYR A CA 1
ATOM 1423 C C . TYR A 1 174 ? 8.449 -3.612 -15.154 1.00 98.56 174 TYR A C 1
ATOM 1425 O O . TYR A 1 174 ? 9.155 -3.981 -16.089 1.00 98.56 174 TYR A O 1
ATOM 1433 N N . GLY A 1 175 ? 7.121 -3.768 -15.150 1.00 98.12 175 GLY A N 1
ATOM 1434 C CA . GLY A 1 175 ? 6.411 -4.435 -16.239 1.00 98.12 175 GLY A CA 1
ATOM 1435 C C . GLY A 1 175 ? 6.611 -3.743 -17.591 1.00 98.12 175 GLY A C 1
ATOM 1436 O O . GLY A 1 175 ? 6.896 -4.411 -18.586 1.00 98.12 175 GLY A O 1
ATOM 1437 N N . LEU A 1 176 ? 6.544 -2.406 -17.632 1.00 98.44 176 LEU A N 1
ATOM 1438 C CA . LEU A 1 176 ? 6.807 -1.635 -18.853 1.00 98.44 176 LEU A CA 1
ATOM 1439 C C . LEU A 1 176 ? 8.278 -1.689 -19.284 1.00 98.44 176 LEU A C 1
ATOM 1441 O O . LEU A 1 176 ? 8.550 -1.861 -20.469 1.00 98.44 176 LEU A O 1
ATOM 1445 N N . LEU A 1 177 ? 9.226 -1.577 -18.347 1.00 98.44 177 LEU A N 1
ATOM 1446 C CA . LEU A 1 177 ? 10.658 -1.674 -18.658 1.00 98.44 177 LEU A CA 1
ATOM 1447 C C . LEU A 1 177 ? 11.019 -3.065 -19.199 1.00 98.44 177 LEU A C 1
ATOM 1449 O O . LEU A 1 177 ? 11.763 -3.189 -20.170 1.00 98.44 177 LEU A O 1
ATOM 1453 N N . PHE A 1 178 ? 10.466 -4.122 -18.605 1.00 98.00 178 PHE A N 1
ATOM 1454 C CA . PHE A 1 178 ? 10.655 -5.490 -19.075 1.00 98.00 178 PHE A CA 1
ATOM 1455 C C . PHE A 1 178 ? 10.036 -5.716 -20.456 1.00 98.00 178 PHE A C 1
ATOM 1457 O O . PHE A 1 178 ? 10.681 -6.340 -21.298 1.00 98.00 178 PHE A O 1
ATOM 1464 N N . ASP A 1 179 ? 8.850 -5.167 -20.725 1.00 97.44 179 ASP A N 1
ATOM 1465 C CA . ASP A 1 179 ? 8.248 -5.197 -22.060 1.00 97.44 179 ASP A CA 1
ATOM 1466 C C . ASP A 1 179 ? 9.110 -4.472 -23.103 1.00 97.44 179 ASP A C 1
ATOM 1468 O O . ASP A 1 179 ? 9.352 -5.024 -24.176 1.00 97.44 179 ASP A O 1
ATOM 1472 N N . HIS A 1 180 ? 9.596 -3.263 -22.792 1.00 97.50 180 HIS A N 1
ATOM 1473 C CA . HIS A 1 180 ? 10.453 -2.482 -23.695 1.00 97.50 180 HIS A CA 1
ATOM 1474 C C . HIS A 1 180 ? 11.689 -3.281 -24.109 1.00 97.50 180 HIS A C 1
ATOM 1476 O O . HIS A 1 180 ? 11.981 -3.422 -25.295 1.00 97.50 180 HIS A O 1
ATOM 1482 N N . PHE A 1 181 ? 12.365 -3.893 -23.134 1.00 97.19 181 PHE A N 1
ATOM 1483 C CA . PHE A 1 181 ? 13.558 -4.709 -23.366 1.00 97.19 181 PHE A CA 1
ATOM 1484 C C . PHE A 1 181 ? 13.269 -6.156 -23.792 1.00 97.19 181 PHE A C 1
ATOM 1486 O O . PHE A 1 181 ? 14.181 -6.985 -23.768 1.00 97.19 181 PHE A O 1
ATOM 1493 N N . GLN A 1 182 ? 12.031 -6.468 -24.194 1.00 95.75 182 GLN A N 1
ATOM 1494 C CA . GLN A 1 182 ? 11.629 -7.778 -24.719 1.00 95.75 182 GLN A CA 1
ATOM 1495 C C . GLN A 1 182 ? 11.911 -8.942 -23.755 1.00 95.75 182 GLN A C 1
ATOM 1497 O O . GLN A 1 182 ? 12.192 -10.074 -24.160 1.00 95.75 182 GLN A O 1
ATOM 1502 N N . VAL A 1 183 ? 11.834 -8.677 -22.452 1.00 95.50 183 VAL A N 1
ATOM 1503 C CA . VAL A 1 183 ? 11.945 -9.708 -21.427 1.00 95.50 183 VAL A CA 1
ATOM 1504 C C . VAL A 1 183 ? 10.652 -10.512 -21.392 1.00 95.50 183 VAL A C 1
ATOM 1506 O O . VAL A 1 183 ? 9.569 -9.974 -21.174 1.00 95.50 183 VAL A O 1
ATOM 1509 N N . LYS A 1 184 ? 10.756 -11.835 -21.525 1.00 92.56 184 LYS A N 1
ATOM 1510 C CA . LYS A 1 184 ? 9.621 -12.750 -21.339 1.00 92.56 184 LYS A CA 1
ATOM 1511 C C . LYS A 1 184 ? 9.379 -12.997 -19.848 1.00 92.56 184 LYS A C 1
ATOM 1513 O O . LYS A 1 184 ? 9.730 -14.048 -19.325 1.00 92.56 184 LYS A O 1
ATOM 1518 N N . TRP A 1 185 ? 8.851 -11.988 -19.157 1.00 93.00 185 TRP A N 1
ATOM 1519 C CA . TRP A 1 185 ? 8.669 -12.014 -17.702 1.00 93.00 185 TRP A CA 1
ATOM 1520 C C . TRP A 1 185 ? 7.305 -12.549 -17.251 1.00 93.00 185 TRP A C 1
ATOM 1522 O O . TRP A 1 185 ? 7.181 -13.013 -16.124 1.00 93.00 185 TRP A O 1
ATOM 1532 N N . ARG A 1 186 ? 6.291 -12.476 -18.119 1.00 92.00 186 ARG A N 1
ATOM 1533 C CA . ARG A 1 186 ? 4.928 -12.961 -17.866 1.00 92.00 186 ARG A CA 1
ATOM 1534 C C . ARG A 1 186 ? 4.865 -14.459 -18.164 1.00 92.00 186 ARG A C 1
ATOM 1536 O O . ARG A 1 186 ? 5.085 -14.848 -19.310 1.00 92.00 186 ARG A O 1
ATOM 1543 N N . THR A 1 187 ? 4.580 -15.277 -17.155 1.00 86.69 187 THR A N 1
ATOM 1544 C CA . THR A 1 187 ? 4.539 -16.748 -17.259 1.00 86.69 187 THR A CA 1
ATOM 1545 C C . THR A 1 187 ? 3.124 -17.277 -17.032 1.00 86.69 187 THR A C 1
ATOM 1547 O O . THR A 1 187 ? 2.502 -17.786 -17.960 1.00 86.69 187 THR A O 1
ATOM 1550 N N . ASP A 1 188 ? 2.598 -17.116 -15.819 1.00 91.19 188 ASP A N 1
ATOM 1551 C CA . ASP A 1 188 ? 1.259 -17.537 -15.404 1.00 91.19 188 ASP A CA 1
ATOM 1552 C C . ASP A 1 188 ? 0.722 -16.672 -14.242 1.00 91.19 188 ASP A C 1
ATOM 1554 O O . ASP A 1 188 ? 1.350 -15.697 -13.830 1.00 91.19 188 ASP A O 1
ATOM 1558 N N . LEU A 1 189 ? -0.463 -17.008 -13.725 1.00 91.31 189 LEU A N 1
ATOM 1559 C CA . LEU A 1 189 ? -1.101 -16.348 -12.574 1.00 91.31 189 LEU A CA 1
ATOM 1560 C C . LEU A 1 189 ? -1.088 -17.221 -11.305 1.00 91.31 189 LEU A C 1
ATOM 1562 O O . LEU A 1 189 ? -1.888 -17.011 -10.398 1.00 91.31 189 LEU A O 1
ATOM 1566 N N . LYS A 1 190 ? -0.249 -18.261 -11.262 1.00 93.94 190 LYS A N 1
ATOM 1567 C CA . LYS A 1 190 ? -0.260 -19.306 -10.226 1.00 93.94 190 LYS A CA 1
ATOM 1568 C C . LYS A 1 190 ? 0.878 -19.167 -9.218 1.00 93.94 190 LYS A C 1
ATOM 1570 O O . LYS A 1 190 ? 0.886 -19.880 -8.216 1.00 93.94 190 LYS A O 1
ATOM 1575 N N . HIS A 1 191 ? 1.828 -18.264 -9.453 1.00 92.62 191 HIS A N 1
ATOM 1576 C CA . HIS A 1 191 ? 2.976 -18.051 -8.572 1.00 92.62 191 HIS A CA 1
ATOM 1577 C C . HIS A 1 191 ? 3.182 -16.590 -8.154 1.00 92.62 191 HIS A C 1
ATOM 1579 O O . HIS A 1 191 ? 2.705 -15.656 -8.798 1.00 92.62 191 HIS A O 1
ATOM 1585 N N . ILE A 1 192 ? 3.958 -16.414 -7.083 1.00 95.19 192 ILE A N 1
ATOM 1586 C CA . ILE A 1 192 ? 4.421 -15.112 -6.600 1.00 95.19 192 ILE A CA 1
ATOM 1587 C C . ILE A 1 192 ? 5.580 -14.626 -7.471 1.00 95.19 192 ILE A C 1
ATOM 1589 O O . ILE A 1 192 ? 6.585 -15.322 -7.624 1.00 95.19 192 ILE A O 1
ATOM 1593 N N . TYR A 1 193 ? 5.452 -13.415 -8.008 1.00 95.12 193 TYR A N 1
ATOM 1594 C CA . TYR A 1 193 ? 6.456 -12.795 -8.863 1.00 95.12 193 TYR A CA 1
ATOM 1595 C C . TYR A 1 193 ? 7.556 -12.124 -8.034 1.00 95.12 193 TYR A C 1
ATOM 1597 O O . TYR A 1 193 ? 7.309 -11.514 -6.995 1.00 95.12 193 TYR A O 1
ATOM 1605 N N . SER A 1 194 ? 8.786 -12.201 -8.544 1.00 95.69 194 SER A N 1
ATOM 1606 C CA . SER A 1 194 ? 9.949 -11.473 -8.035 1.00 95.69 194 SER A CA 1
ATOM 1607 C C . SER A 1 194 ? 10.636 -10.782 -9.201 1.00 95.69 194 SER A C 1
ATOM 1609 O O . SER A 1 194 ? 11.350 -11.398 -9.991 1.00 95.69 194 SER A O 1
ATOM 1611 N N . PHE A 1 195 ? 10.423 -9.476 -9.322 1.00 95.81 195 PHE A N 1
ATOM 1612 C CA . PHE A 1 195 ? 11.053 -8.660 -10.358 1.00 95.81 195 PHE A CA 1
ATOM 1613 C C . PHE A 1 195 ? 12.590 -8.663 -10.251 1.00 95.81 195 PHE A C 1
ATOM 1615 O O . PHE A 1 195 ? 13.272 -8.608 -11.274 1.00 95.81 195 PHE A O 1
ATOM 1622 N N . SER A 1 196 ? 13.143 -8.785 -9.036 1.00 94.81 196 SER A N 1
ATOM 1623 C CA . SER A 1 196 ? 14.580 -9.001 -8.811 1.00 94.81 196 SER A CA 1
ATOM 1624 C C . SER A 1 196 ? 15.074 -10.283 -9.473 1.00 94.81 196 SER A C 1
ATOM 1626 O O . SER A 1 196 ? 16.121 -10.283 -10.122 1.00 94.81 196 SER A O 1
ATOM 1628 N N . ASP A 1 197 ? 14.337 -11.381 -9.318 1.00 94.81 197 ASP A N 1
ATOM 1629 C CA . ASP A 1 197 ? 14.747 -12.674 -9.861 1.00 94.81 197 ASP A CA 1
ATOM 1630 C C . ASP A 1 197 ? 14.511 -12.753 -11.367 1.00 94.81 197 ASP A C 1
ATOM 1632 O O . ASP A 1 197 ? 15.392 -13.229 -12.084 1.00 94.81 197 ASP A O 1
ATOM 1636 N N . ILE A 1 198 ? 13.412 -12.166 -11.855 1.00 95.31 198 ILE A N 1
ATOM 1637 C CA . ILE A 1 198 ? 13.174 -11.950 -13.286 1.00 95.31 198 ILE A CA 1
ATOM 1638 C C . ILE A 1 198 ? 14.372 -11.223 -13.895 1.00 95.31 198 ILE A C 1
ATOM 1640 O O . ILE A 1 198 ? 14.979 -11.749 -14.824 1.00 95.31 198 ILE A O 1
ATOM 1644 N N . TYR A 1 199 ? 14.774 -10.073 -13.338 1.00 95.12 199 TYR A N 1
ATOM 1645 C CA . TYR A 1 199 ? 15.913 -9.296 -13.831 1.00 95.12 199 TYR A CA 1
ATOM 1646 C C . TYR A 1 199 ? 17.220 -10.103 -13.841 1.00 95.12 199 TYR A C 1
ATOM 1648 O O . TYR A 1 199 ? 17.926 -10.129 -14.850 1.00 95.12 199 TYR A O 1
ATOM 1656 N N . LYS A 1 200 ? 17.548 -10.804 -12.744 1.00 91.69 200 LYS A N 1
ATOM 1657 C CA . LYS A 1 200 ? 18.802 -11.578 -12.613 1.00 91.69 200 LYS A CA 1
ATOM 1658 C C . LYS A 1 200 ? 18.951 -12.667 -13.681 1.00 91.69 200 LYS A C 1
ATOM 1660 O O . LYS A 1 200 ? 20.084 -12.981 -14.074 1.00 91.69 200 LYS A O 1
ATOM 1665 N N . GLN A 1 201 ? 17.836 -13.236 -14.138 1.00 91.25 201 GLN A N 1
ATOM 1666 C CA . GLN A 1 201 ? 17.804 -14.266 -15.178 1.00 91.25 201 GLN A CA 1
ATOM 1667 C C . GLN A 1 201 ? 18.029 -13.693 -16.589 1.00 91.25 201 GLN A C 1
ATOM 1669 O O . GLN A 1 201 ? 18.478 -14.417 -17.479 1.00 91.25 201 GLN A O 1
ATOM 1674 N N . GLN A 1 202 ? 17.813 -12.390 -16.802 1.00 90.75 202 GLN A N 1
ATOM 1675 C CA . GLN A 1 202 ? 17.906 -11.779 -18.128 1.00 90.75 202 GLN A CA 1
ATOM 1676 C C . GLN A 1 202 ? 19.320 -11.328 -18.477 1.00 90.75 202 GLN A C 1
ATOM 1678 O O . GLN A 1 202 ? 19.772 -10.249 -18.095 1.00 90.75 202 GLN A O 1
ATOM 1683 N N . LYS A 1 203 ? 20.014 -12.113 -19.305 1.00 85.00 203 LYS A N 1
ATOM 1684 C CA . LYS A 1 203 ? 21.327 -11.718 -19.844 1.00 85.00 203 LYS A CA 1
ATOM 1685 C C . LYS A 1 203 ? 21.265 -10.420 -20.666 1.00 85.00 203 LYS A C 1
ATOM 1687 O O . LYS A 1 203 ? 22.208 -9.646 -20.601 1.00 85.00 203 LYS A O 1
ATOM 1692 N N . ILE A 1 204 ? 20.152 -10.146 -21.362 1.00 85.19 204 ILE A N 1
ATOM 1693 C CA . ILE A 1 204 ? 19.966 -8.945 -22.206 1.00 85.19 204 ILE A CA 1
ATOM 1694 C C . ILE A 1 204 ? 19.961 -7.619 -21.420 1.00 85.19 204 ILE A C 1
ATOM 1696 O O . ILE A 1 204 ? 20.201 -6.548 -21.991 1.00 85.19 204 ILE A O 1
ATOM 1700 N N . LEU A 1 205 ? 19.683 -7.694 -20.114 1.00 84.94 205 LEU A N 1
ATOM 1701 C CA . LEU A 1 205 ? 19.664 -6.547 -19.208 1.00 84.94 205 LEU A CA 1
ATOM 1702 C C . LEU A 1 205 ? 20.992 -6.344 -18.473 1.00 84.94 205 LEU A C 1
ATOM 1704 O O . LEU A 1 205 ? 21.234 -5.259 -17.952 1.00 84.94 205 LEU A O 1
ATOM 1708 N N . LYS A 1 206 ? 21.862 -7.361 -18.427 1.00 75.94 206 LYS A N 1
ATOM 1709 C CA . LYS A 1 206 ? 23.138 -7.267 -17.712 1.00 75.94 206 LYS A CA 1
ATOM 1710 C C . LYS A 1 206 ? 24.073 -6.315 -18.451 1.00 75.94 206 LYS A C 1
ATOM 1712 O O . LYS A 1 206 ? 24.474 -6.585 -19.579 1.00 75.94 206 LYS A O 1
ATOM 1717 N N . GLN A 1 207 ? 24.449 -5.226 -17.789 1.00 67.88 207 GLN A N 1
ATOM 1718 C CA . GLN A 1 207 ? 25.562 -4.383 -18.215 1.00 67.88 207 GLN A CA 1
ATOM 1719 C C . GLN A 1 207 ? 26.865 -4.899 -17.595 1.00 67.88 207 GLN A C 1
ATOM 1721 O O . GLN A 1 207 ? 26.882 -5.355 -16.453 1.00 67.88 207 GLN A O 1
ATOM 1726 N N . SER A 1 208 ? 27.961 -4.837 -18.352 1.00 56.59 208 SER A N 1
ATOM 1727 C CA . SER A 1 208 ? 29.295 -5.302 -17.945 1.00 56.59 208 SER A CA 1
ATOM 1728 C C . SER A 1 208 ? 30.019 -4.359 -16.976 1.00 56.59 208 SER A C 1
ATOM 1730 O O . SER A 1 208 ? 31.176 -4.596 -16.637 1.00 56.59 208 SER A O 1
ATOM 1732 N N . GLU A 1 209 ? 29.379 -3.277 -16.534 1.00 58.44 209 GLU A N 1
ATOM 1733 C CA . GLU A 1 209 ? 30.027 -2.253 -15.720 1.00 58.44 209 GLU A CA 1
ATOM 1734 C C . GLU A 1 209 ? 29.844 -2.527 -14.222 1.00 58.44 209 GLU A C 1
ATOM 1736 O O . GLU A 1 209 ? 28.747 -2.411 -13.665 1.00 58.44 209 GLU A O 1
ATOM 1741 N N . ASN A 1 210 ? 30.962 -2.837 -13.553 1.00 63.16 210 ASN A N 1
ATOM 1742 C CA . ASN A 1 210 ? 31.097 -2.799 -12.095 1.00 63.16 210 ASN A CA 1
ATOM 1743 C C . ASN A 1 210 ? 30.978 -1.344 -11.618 1.00 63.16 210 ASN A C 1
ATOM 1745 O O . ASN A 1 210 ? 31.960 -0.663 -11.319 1.00 63.16 210 ASN A O 1
ATOM 1749 N N . ASN A 1 211 ? 29.747 -0.849 -11.576 1.00 72.31 211 ASN A N 1
ATOM 1750 C CA . ASN A 1 211 ? 29.455 0.472 -11.060 1.00 72.31 211 ASN A CA 1
ATOM 1751 C C . ASN A 1 211 ? 29.850 0.547 -9.583 1.00 72.31 211 ASN A C 1
ATOM 1753 O O . ASN A 1 211 ? 29.376 -0.231 -8.751 1.00 72.31 211 ASN A O 1
ATOM 1757 N N . LYS A 1 212 ? 30.702 1.516 -9.240 1.00 86.94 212 LYS A N 1
ATOM 1758 C CA . LYS A 1 212 ? 31.013 1.813 -7.839 1.00 86.94 212 LYS A CA 1
ATOM 1759 C C . LYS A 1 212 ? 29.720 2.228 -7.132 1.00 86.94 212 LYS A C 1
ATOM 1761 O O . LYS A 1 212 ? 28.979 3.061 -7.647 1.00 86.94 212 LYS A O 1
ATOM 1766 N N . VAL A 1 213 ? 29.478 1.685 -5.936 1.00 92.62 213 VAL A N 1
ATOM 1767 C CA . VAL A 1 213 ? 28.279 1.966 -5.115 1.00 92.62 213 VAL A CA 1
ATOM 1768 C C . VAL A 1 213 ? 28.002 3.464 -4.979 1.00 92.62 213 VAL A C 1
ATOM 1770 O O . VAL A 1 213 ? 26.851 3.888 -5.028 1.00 92.62 213 VAL A O 1
ATOM 1773 N N . GLU A 1 214 ? 29.057 4.263 -4.844 1.00 94.75 214 GLU A N 1
ATOM 1774 C CA . GLU A 1 214 ? 28.947 5.712 -4.714 1.00 94.75 214 GLU A CA 1
ATOM 1775 C C . GLU A 1 214 ? 28.340 6.376 -5.957 1.00 94.75 214 GLU A C 1
ATOM 1777 O O . GLU A 1 214 ? 27.462 7.226 -5.839 1.00 94.75 214 GLU A O 1
ATOM 1782 N N . ALA A 1 215 ? 28.709 5.916 -7.155 1.00 94.50 215 ALA A N 1
ATOM 1783 C CA . ALA A 1 215 ? 28.146 6.430 -8.398 1.00 94.50 215 ALA A CA 1
ATOM 1784 C C . ALA A 1 215 ? 26.648 6.102 -8.524 1.00 94.50 215 ALA A C 1
ATOM 1786 O O . ALA A 1 215 ? 25.881 6.948 -8.980 1.00 94.50 215 ALA A O 1
ATOM 1787 N N . ILE A 1 216 ? 26.224 4.909 -8.073 1.00 95.81 216 ILE A N 1
ATOM 1788 C CA . ILE A 1 216 ? 24.805 4.509 -8.024 1.00 95.81 216 ILE A CA 1
ATOM 1789 C C . ILE A 1 216 ? 24.018 5.455 -7.112 1.00 95.81 216 ILE A C 1
ATOM 1791 O O . ILE A 1 216 ? 22.941 5.922 -7.477 1.00 95.81 216 ILE A O 1
ATOM 1795 N N . LYS A 1 217 ? 24.558 5.749 -5.925 1.00 97.44 217 LYS A N 1
ATOM 1796 C CA . LYS A 1 217 ? 23.920 6.639 -4.950 1.00 97.44 217 LYS A CA 1
ATOM 1797 C C . LYS A 1 217 ? 23.786 8.070 -5.466 1.00 97.44 217 LYS A C 1
ATOM 1799 O O . LYS A 1 217 ? 22.698 8.635 -5.387 1.00 97.44 217 LYS A O 1
ATOM 1804 N N . GLN A 1 218 ? 24.867 8.636 -6.002 1.00 96.12 218 GLN A N 1
ATOM 1805 C CA . GLN A 1 218 ? 24.901 10.028 -6.455 1.00 96.12 218 GLN A CA 1
ATOM 1806 C C . GLN A 1 218 ? 23.896 10.292 -7.580 1.00 96.12 218 GLN A C 1
ATOM 1808 O O . GLN A 1 218 ? 23.077 11.201 -7.473 1.00 96.12 218 GLN A O 1
ATOM 1813 N N . ARG A 1 219 ? 23.881 9.458 -8.627 1.00 95.75 219 ARG A N 1
ATOM 1814 C CA . ARG A 1 219 ? 22.996 9.669 -9.789 1.00 95.75 219 ARG A CA 1
ATOM 1815 C C . ARG A 1 219 ? 21.513 9.397 -9.524 1.00 95.75 219 ARG A C 1
ATOM 1817 O O . ARG A 1 219 ? 20.681 9.796 -10.330 1.00 95.75 219 ARG A O 1
ATOM 1824 N N . ASN A 1 220 ? 21.188 8.735 -8.414 1.00 97.31 220 ASN A N 1
ATOM 1825 C CA . ASN A 1 220 ? 19.812 8.447 -7.994 1.00 97.31 220 ASN A CA 1
ATOM 1826 C C . ASN A 1 220 ? 19.432 9.195 -6.708 1.00 97.31 220 ASN A C 1
ATOM 1828 O O . ASN A 1 220 ? 18.589 8.724 -5.950 1.00 97.31 220 ASN A O 1
ATOM 1832 N N . LYS A 1 221 ? 20.076 10.346 -6.453 1.00 96.75 221 LYS A N 1
ATOM 1833 C CA . LYS A 1 221 ? 19.723 11.297 -5.383 1.00 96.75 221 LYS A CA 1
ATOM 1834 C C . LYS A 1 221 ? 19.612 10.679 -3.986 1.00 96.75 221 LYS A C 1
ATOM 1836 O O . LYS A 1 221 ? 18.877 11.174 -3.134 1.00 96.75 221 LYS A O 1
ATOM 1841 N N . PHE A 1 222 ? 20.374 9.618 -3.718 1.00 97.56 222 PHE A N 1
ATOM 1842 C CA . PHE A 1 222 ? 20.285 8.871 -2.461 1.00 97.56 222 PHE A CA 1
ATOM 1843 C C . PHE A 1 222 ? 20.442 9.778 -1.230 1.00 97.56 222 PHE A C 1
ATOM 1845 O O . PHE A 1 222 ? 19.686 9.656 -0.273 1.00 97.56 222 PHE A O 1
ATOM 1852 N N . TYR A 1 223 ? 21.406 10.703 -1.256 1.00 97.31 223 TYR A N 1
ATOM 1853 C CA . TYR A 1 223 ? 21.709 11.576 -0.115 1.00 97.31 223 TYR A CA 1
ATOM 1854 C C . TYR A 1 223 ? 20.653 12.665 0.117 1.00 97.31 223 TYR A C 1
ATOM 1856 O O . TYR A 1 223 ? 20.411 13.063 1.256 1.00 97.31 223 TYR A O 1
ATOM 1864 N N . GLU A 1 224 ? 19.987 13.126 -0.944 1.00 96.56 224 GLU A N 1
ATOM 1865 C CA . GLU A 1 224 ? 18.850 14.046 -0.827 1.00 96.56 224 GLU A CA 1
ATOM 1866 C C . GLU A 1 224 ? 17.665 13.325 -0.175 1.00 96.56 224 GLU A C 1
ATOM 1868 O O . GLU A 1 224 ? 17.118 13.803 0.820 1.00 96.56 224 GLU A O 1
ATOM 1873 N N . ILE A 1 225 ? 17.359 12.117 -0.658 1.00 95.25 225 ILE A N 1
ATOM 1874 C CA . ILE A 1 225 ? 16.328 11.237 -0.095 1.00 95.25 225 ILE A CA 1
ATOM 1875 C C . ILE A 1 225 ? 16.628 10.917 1.376 1.00 95.25 225 ILE A C 1
ATOM 1877 O O . ILE A 1 225 ? 15.740 11.002 2.220 1.00 95.25 225 ILE A O 1
ATOM 1881 N N . GLU A 1 226 ? 17.875 10.588 1.717 1.00 95.25 226 GLU A N 1
ATOM 1882 C CA . GLU A 1 226 ? 18.293 10.305 3.095 1.00 95.25 226 GLU A CA 1
ATOM 1883 C C . GLU A 1 226 ? 18.077 11.509 4.023 1.00 95.25 226 GLU A C 1
ATOM 1885 O O . GLU A 1 226 ? 17.554 11.362 5.133 1.00 95.25 226 GLU A O 1
ATOM 1890 N N . LYS A 1 227 ? 18.414 12.718 3.562 1.00 94.06 227 LYS A N 1
ATOM 1891 C CA . LYS A 1 227 ? 18.187 13.957 4.316 1.00 94.06 227 LYS A CA 1
ATOM 1892 C C . LYS A 1 227 ? 16.698 14.229 4.533 1.00 94.06 227 LYS A C 1
ATOM 1894 O O . LYS A 1 227 ? 16.305 14.669 5.616 1.00 94.06 227 LYS A O 1
ATOM 1899 N N . GLU A 1 228 ? 15.864 13.982 3.530 1.00 91.75 228 GLU A N 1
ATOM 1900 C CA . GLU A 1 228 ? 14.411 14.117 3.646 1.00 91.75 228 GLU A CA 1
ATOM 1901 C C . GLU A 1 228 ? 13.810 13.092 4.612 1.00 91.75 228 GLU A C 1
ATOM 1903 O O . GLU A 1 228 ? 13.042 13.464 5.502 1.00 91.75 228 GLU A O 1
ATOM 1908 N N . GLU A 1 229 ? 14.194 11.819 4.496 1.00 90.38 229 GLU A N 1
ATOM 1909 C CA . GLU A 1 229 ? 13.744 10.766 5.411 1.00 90.38 229 GLU A CA 1
ATOM 1910 C C . GLU A 1 229 ? 14.243 11.003 6.842 1.00 90.38 229 GLU A C 1
ATOM 1912 O O . GLU A 1 229 ? 13.542 10.673 7.797 1.00 90.38 229 GLU A O 1
ATOM 1917 N N . SER A 1 230 ? 15.406 11.639 7.021 1.00 90.25 230 SER A N 1
ATOM 1918 C CA . SER A 1 230 ? 15.914 12.009 8.350 1.00 90.25 230 SER A CA 1
ATOM 1919 C C . SER A 1 230 ? 15.005 13.033 9.024 1.00 90.25 230 SER A C 1
ATOM 1921 O O . SER A 1 230 ? 14.660 12.885 10.196 1.00 90.25 230 SER A O 1
ATOM 1923 N N . LYS A 1 231 ? 14.554 14.050 8.277 1.00 88.31 231 LYS A N 1
ATOM 1924 C CA . LYS A 1 231 ? 13.584 15.033 8.782 1.00 88.31 231 LYS A CA 1
ATOM 1925 C C . LYS A 1 231 ? 12.246 14.370 9.113 1.00 88.31 231 LYS A C 1
ATOM 1927 O O . LYS A 1 231 ? 11.697 14.613 10.182 1.00 88.31 231 LYS A O 1
ATOM 1932 N N . ARG A 1 232 ? 11.753 13.491 8.233 1.00 84.31 232 ARG A N 1
ATOM 1933 C CA . ARG A 1 232 ? 10.501 12.739 8.449 1.00 84.31 232 ARG A CA 1
ATOM 1934 C C . ARG A 1 232 ? 10.577 11.834 9.669 1.00 84.31 232 ARG A C 1
ATOM 1936 O O . ARG A 1 232 ? 9.604 11.728 10.410 1.00 84.31 232 ARG A O 1
ATOM 1943 N N . LYS A 1 233 ? 11.731 11.206 9.907 1.00 85.25 233 LYS A N 1
ATOM 1944 C CA . LYS A 1 233 ? 11.951 10.378 11.090 1.00 85.25 233 LYS A CA 1
ATOM 1945 C C . LYS A 1 233 ? 11.716 11.169 12.378 1.00 85.25 233 LYS A C 1
ATOM 1947 O O . LYS A 1 233 ? 11.039 10.651 13.259 1.00 85.25 233 LYS A O 1
ATOM 1952 N N . LEU A 1 234 ? 12.199 12.409 12.463 1.00 84.06 234 LEU A N 1
ATOM 1953 C CA . LEU A 1 234 ? 11.968 13.263 13.634 1.00 84.06 234 LEU A CA 1
ATOM 1954 C C . LEU A 1 234 ? 10.470 13.520 13.857 1.00 84.06 234 LEU A C 1
ATOM 1956 O O . LEU A 1 234 ? 9.977 13.331 14.965 1.00 84.06 234 LEU A O 1
ATOM 1960 N N . THR A 1 235 ? 9.728 13.863 12.799 1.00 86.06 235 THR A N 1
ATOM 1961 C CA . THR A 1 235 ? 8.268 14.052 12.872 1.00 86.06 235 THR A CA 1
ATOM 1962 C C . THR A 1 235 ? 7.543 12.772 13.300 1.00 86.06 235 THR A C 1
ATOM 1964 O O . THR A 1 235 ? 6.696 12.806 14.192 1.00 86.06 235 THR A O 1
ATOM 1967 N N . ASN A 1 236 ? 7.901 11.625 12.717 1.00 86.69 236 ASN A N 1
ATOM 1968 C CA . ASN A 1 236 ? 7.300 10.334 13.052 1.00 86.69 236 ASN A CA 1
ATOM 1969 C C . ASN A 1 236 ? 7.616 9.898 14.485 1.00 86.69 236 ASN A C 1
ATOM 1971 O O . ASN A 1 236 ? 6.773 9.273 15.123 1.00 86.69 236 ASN A O 1
ATOM 1975 N N . ASP A 1 237 ? 8.801 10.221 15.004 1.00 87.69 237 ASP A N 1
ATOM 1976 C CA . ASP A 1 237 ? 9.155 9.949 16.395 1.00 87.69 237 ASP A CA 1
ATOM 1977 C C . ASP A 1 237 ? 8.275 10.784 17.346 1.00 87.69 237 ASP A C 1
ATOM 1979 O O . ASP A 1 237 ? 7.753 10.237 18.319 1.00 87.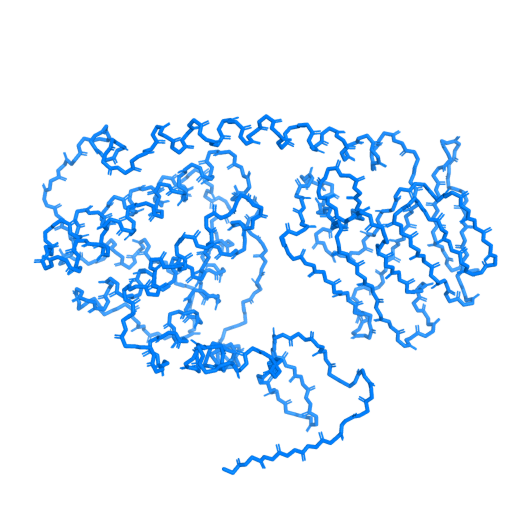69 237 ASP A O 1
ATOM 1983 N N . SER A 1 238 ? 8.003 12.058 17.030 1.00 90.81 238 SER A N 1
ATOM 1984 C CA . SER A 1 238 ? 7.050 12.888 17.787 1.00 90.81 238 SER A CA 1
ATOM 1985 C C . SER A 1 238 ? 5.621 12.335 17.742 1.00 90.81 238 SER A C 1
ATOM 1987 O O . SER A 1 238 ? 4.987 12.200 18.788 1.00 90.81 238 SER A O 1
ATOM 1989 N N . ILE A 1 239 ? 5.129 11.944 16.561 1.00 92.00 239 ILE A N 1
ATOM 1990 C CA . ILE A 1 239 ? 3.803 11.318 16.395 1.00 92.00 239 ILE A CA 1
ATOM 1991 C C . ILE A 1 239 ? 3.720 10.001 17.179 1.00 92.00 239 ILE A C 1
ATOM 1993 O O . ILE A 1 239 ? 2.728 9.719 17.851 1.00 92.00 239 ILE A O 1
ATOM 1997 N N . ARG A 1 240 ? 4.784 9.193 17.149 1.00 92.38 240 ARG A N 1
ATOM 1998 C CA . ARG A 1 240 ? 4.856 7.936 17.900 1.00 92.38 240 ARG A CA 1
ATOM 1999 C C . ARG A 1 240 ? 4.768 8.176 19.401 1.00 92.38 240 ARG A C 1
ATOM 2001 O O . ARG A 1 240 ? 4.082 7.420 20.083 1.00 92.38 240 ARG A O 1
ATOM 2008 N N . GLN A 1 241 ? 5.444 9.203 19.917 1.00 93.88 241 GLN A N 1
ATOM 2009 C CA . GLN A 1 241 ? 5.346 9.559 21.333 1.00 93.88 241 GLN A CA 1
ATOM 2010 C C . GLN A 1 241 ? 3.947 10.041 21.705 1.00 93.88 241 GLN A C 1
ATOM 2012 O O . GLN A 1 241 ? 3.413 9.602 22.722 1.00 93.88 241 GLN A O 1
ATOM 2017 N N . PHE A 1 242 ? 3.322 10.856 20.851 1.00 95.25 242 PHE A N 1
ATOM 2018 C CA . PHE A 1 242 ? 1.928 11.254 21.023 1.00 95.25 242 PHE A CA 1
ATOM 2019 C C . PHE A 1 242 ? 1.005 10.030 21.154 1.00 95.25 242 PHE A C 1
ATOM 2021 O O . PHE A 1 242 ? 0.269 9.909 22.134 1.00 95.25 242 PHE A O 1
ATOM 2028 N N . TYR A 1 243 ? 1.103 9.066 20.233 1.00 96.44 243 TYR A N 1
ATOM 2029 C CA . TYR A 1 243 ? 0.251 7.877 20.274 1.00 96.44 243 TYR A CA 1
ATOM 2030 C C . TYR A 1 243 ? 0.560 6.926 21.431 1.00 96.44 243 TYR A C 1
ATOM 2032 O O . TYR A 1 243 ? -0.361 6.362 22.022 1.00 96.44 243 TYR A O 1
ATOM 2040 N N . LYS A 1 244 ? 1.832 6.778 21.815 1.00 95.81 244 LYS A N 1
ATOM 2041 C CA . LYS A 1 244 ? 2.191 6.025 23.025 1.00 95.81 244 LYS A CA 1
ATOM 2042 C C . LYS A 1 244 ? 1.592 6.652 24.279 1.00 95.81 244 LYS A C 1
ATOM 2044 O O . LYS A 1 244 ? 1.121 5.916 25.143 1.00 95.81 244 LYS A O 1
ATOM 2049 N N . ASN A 1 245 ? 1.572 7.980 24.372 1.00 95.81 245 ASN A N 1
ATOM 2050 C CA . ASN A 1 245 ? 0.931 8.655 25.491 1.00 95.81 245 ASN A CA 1
ATOM 2051 C C . ASN A 1 245 ? -0.562 8.292 25.563 1.00 95.81 245 ASN A C 1
ATOM 2053 O O . ASN A 1 245 ? -1.001 7.755 26.576 1.00 95.81 245 ASN A O 1
ATOM 2057 N N . ILE A 1 246 ? -1.327 8.478 24.481 1.00 95.19 246 ILE A N 1
ATOM 2058 C CA . ILE A 1 246 ? -2.792 8.313 24.540 1.00 95.19 246 ILE A CA 1
ATOM 2059 C C . ILE A 1 246 ? -3.282 6.855 24.571 1.00 95.19 246 ILE A C 1
ATOM 2061 O O . ILE A 1 246 ? -4.373 6.616 25.077 1.00 95.19 246 ILE A O 1
ATOM 2065 N N . PHE A 1 247 ? -2.516 5.888 24.044 1.00 96.81 247 PHE A N 1
ATOM 2066 C CA . PHE A 1 247 ? -2.954 4.483 23.960 1.00 96.81 247 PHE A CA 1
ATOM 2067 C C . PHE A 1 247 ? -2.256 3.523 24.924 1.00 96.81 247 PHE A C 1
ATOM 2069 O O . PHE A 1 247 ? -2.745 2.414 25.129 1.00 96.81 247 PHE A O 1
ATOM 2076 N N . VAL A 1 248 ? -1.100 3.900 25.478 1.00 93.81 248 VAL A N 1
ATOM 2077 C CA . VAL A 1 248 ? -0.296 3.006 26.332 1.00 93.81 248 VAL A CA 1
ATOM 2078 C C . VAL A 1 248 ? -0.127 3.566 27.741 1.00 93.81 248 VAL A C 1
ATOM 2080 O O . VAL A 1 248 ? -0.111 2.802 28.704 1.00 93.81 248 VAL A O 1
ATOM 2083 N N . GLN A 1 249 ? 0.030 4.885 27.876 1.00 95.00 249 GLN A N 1
ATOM 2084 C CA . GLN A 1 249 ? 0.321 5.522 29.165 1.00 95.00 249 GLN A CA 1
ATOM 2085 C C . GLN A 1 249 ? -0.944 6.037 29.860 1.00 95.00 249 GLN A C 1
ATOM 2087 O O . GLN A 1 249 ? -1.056 5.922 31.080 1.00 95.00 249 GLN A O 1
ATOM 2092 N N . GLN A 1 250 ? -1.884 6.589 29.093 1.00 95.25 250 GLN A N 1
ATOM 2093 C CA . GLN A 1 250 ? -3.167 7.079 29.588 1.00 95.25 250 GLN A CA 1
ATOM 2094 C C . GLN A 1 250 ? -4.212 5.957 29.665 1.00 95.25 250 GLN A C 1
ATOM 2096 O O . GLN A 1 250 ? -4.086 4.949 28.966 1.00 95.25 250 GLN A O 1
ATOM 2101 N N . PRO A 1 251 ? -5.264 6.117 30.488 1.00 97.19 251 PRO A N 1
ATOM 2102 C CA . PRO A 1 251 ? -6.381 5.186 30.484 1.00 97.19 251 PRO A CA 1
ATOM 2103 C C . PRO A 1 251 ? -7.111 5.198 29.136 1.00 97.19 251 PRO A C 1
ATOM 2105 O O . PRO A 1 251 ? -7.253 6.245 28.502 1.00 97.19 251 PRO A O 1
ATOM 2108 N N . VAL A 1 252 ? -7.609 4.039 28.724 1.00 97.88 252 VAL A N 1
ATOM 2109 C CA . VAL A 1 252 ? -8.255 3.818 27.425 1.00 97.88 252 VAL A CA 1
ATOM 2110 C C . VAL A 1 252 ? -9.621 3.159 27.580 1.00 97.88 252 VAL A C 1
ATOM 2112 O O . VAL A 1 252 ? -9.967 2.646 28.644 1.00 97.88 252 VAL A O 1
ATOM 2115 N N . LEU A 1 253 ? -10.389 3.163 26.494 1.00 98.56 253 LEU A N 1
ATOM 2116 C CA . LEU A 1 253 ? -11.571 2.330 26.307 1.00 98.56 253 LEU A CA 1
ATOM 2117 C C . LEU A 1 253 ? -11.250 1.237 25.284 1.00 98.56 253 LEU A C 1
ATOM 2119 O O . LEU A 1 253 ? -10.810 1.536 24.177 1.00 98.56 253 LEU A O 1
ATOM 2123 N N . VAL A 1 254 ? -11.472 -0.023 25.644 1.00 98.31 254 VAL A N 1
ATOM 2124 C CA . VAL A 1 254 ? -11.177 -1.184 24.793 1.00 98.31 254 VAL A CA 1
ATOM 2125 C C . VAL A 1 254 ? -12.459 -1.914 24.408 1.00 98.31 254 VAL A C 1
ATOM 2127 O O . VAL A 1 254 ? -13.411 -1.971 25.184 1.00 98.31 254 VAL A O 1
ATOM 2130 N N . VAL A 1 255 ? -12.475 -2.502 23.214 1.00 97.94 255 VAL A N 1
ATOM 2131 C CA . VAL A 1 255 ? -13.463 -3.510 22.822 1.00 97.94 255 VAL A CA 1
ATOM 2132 C C . VAL A 1 255 ? -12.799 -4.620 22.016 1.00 97.94 255 VAL A C 1
ATOM 2134 O O . VAL A 1 255 ? -11.965 -4.357 21.146 1.00 97.94 255 VAL A O 1
ATOM 2137 N N . HIS A 1 256 ? -13.196 -5.855 22.308 1.00 96.44 256 HIS A N 1
ATOM 2138 C CA . HIS A 1 256 ? -12.881 -7.035 21.510 1.00 96.44 256 HIS A CA 1
ATOM 2139 C C . HIS A 1 256 ? -14.072 -7.347 20.603 1.00 96.44 256 HIS A C 1
ATOM 2141 O O . HIS A 1 256 ? -15.211 -7.427 21.076 1.00 96.44 256 HIS A O 1
ATOM 2147 N N . ARG A 1 257 ? -13.828 -7.497 19.300 1.00 92.38 257 ARG A N 1
ATOM 2148 C CA . ARG A 1 257 ? -14.870 -7.807 18.316 1.00 92.38 257 ARG A CA 1
ATOM 2149 C C . ARG A 1 257 ? -14.696 -9.201 17.728 1.00 92.38 257 ARG A C 1
ATOM 2151 O O . ARG A 1 257 ? -13.586 -9.707 17.608 1.00 92.38 257 ARG A O 1
ATOM 2158 N N . ASP A 1 258 ? -15.810 -9.771 17.287 1.00 88.62 258 ASP A N 1
ATOM 2159 C CA . ASP A 1 258 ? -15.813 -10.986 16.482 1.00 88.62 258 ASP A CA 1
ATOM 2160 C C . ASP A 1 258 ? -15.417 -10.648 15.037 1.00 88.62 258 ASP A C 1
ATOM 2162 O O . ASP A 1 258 ? -16.152 -9.972 14.315 1.00 88.62 258 ASP A O 1
ATOM 2166 N N . THR A 1 259 ? -14.230 -11.086 14.622 1.00 86.56 259 THR A N 1
ATOM 2167 C CA . THR A 1 259 ? -13.712 -10.872 13.263 1.00 86.56 259 THR A CA 1
ATOM 2168 C C . THR A 1 259 ? -14.296 -11.850 12.242 1.00 86.56 259 THR A C 1
ATOM 2170 O O . THR A 1 259 ? -14.100 -11.654 11.043 1.00 86.56 259 THR A O 1
ATOM 2173 N N . SER A 1 260 ? -15.043 -12.869 12.689 1.00 85.12 260 SER A N 1
ATOM 2174 C CA . SER A 1 260 ? -15.776 -13.790 11.814 1.00 85.12 260 SER A CA 1
ATOM 2175 C C . SER A 1 260 ? -17.126 -13.232 11.351 1.00 85.12 260 SER A C 1
ATOM 2177 O O . SER A 1 260 ? -17.688 -13.726 10.367 1.00 85.12 260 SER A O 1
ATOM 2179 N N . ASP A 1 261 ? -17.624 -12.168 11.996 1.00 82.81 261 ASP A N 1
ATOM 2180 C CA . ASP A 1 261 ? -18.853 -11.493 11.591 1.00 82.81 261 ASP A CA 1
ATOM 2181 C C . ASP A 1 261 ? -18.653 -10.715 10.284 1.00 82.81 261 ASP A C 1
ATOM 2183 O O . ASP A 1 261 ? -18.121 -9.601 10.242 1.00 82.81 261 ASP A O 1
ATOM 2187 N N . LYS A 1 262 ? -19.157 -11.299 9.197 1.00 79.88 262 LYS A N 1
ATOM 2188 C CA . LYS A 1 262 ? -19.105 -10.717 7.852 1.00 79.88 262 LYS A CA 1
ATOM 2189 C C . LYS A 1 262 ? -20.018 -9.505 7.663 1.00 79.88 262 LYS A C 1
ATOM 2191 O O . LYS A 1 262 ? -19.946 -8.874 6.618 1.00 79.88 262 LYS A O 1
ATOM 2196 N N . THR A 1 263 ? -20.870 -9.180 8.633 1.00 82.06 263 THR A N 1
ATOM 2197 C CA . THR A 1 263 ? -21.799 -8.040 8.589 1.00 82.06 263 THR A CA 1
ATOM 2198 C C . THR A 1 263 ? -21.265 -6.802 9.311 1.00 82.06 263 THR A C 1
ATOM 2200 O O . THR A 1 263 ? -21.940 -5.769 9.345 1.00 82.06 263 THR A O 1
ATOM 2203 N N . TYR A 1 264 ? -20.077 -6.891 9.921 1.00 85.31 264 TYR A N 1
ATOM 2204 C CA . TYR A 1 264 ? -19.430 -5.769 10.589 1.00 85.31 264 TYR A CA 1
ATOM 2205 C C . TYR A 1 264 ? -18.351 -5.154 9.707 1.00 85.31 264 TYR A C 1
ATOM 2207 O O . TYR A 1 264 ? -17.236 -5.669 9.581 1.00 85.31 264 TYR A O 1
ATOM 2215 N N . TYR A 1 265 ? -18.671 -3.997 9.141 1.00 83.88 265 TYR A N 1
ATOM 2216 C CA . TYR A 1 265 ? -17.814 -3.323 8.182 1.00 83.88 265 TYR A CA 1
ATOM 2217 C C . TYR A 1 265 ? -17.080 -2.152 8.815 1.00 83.88 265 TYR A C 1
ATOM 2219 O O . TYR A 1 265 ? -17.606 -1.467 9.692 1.00 83.88 265 TYR A O 1
ATOM 2227 N N . MET A 1 266 ? -15.863 -1.906 8.337 1.00 89.12 266 MET A N 1
ATOM 2228 C CA . MET A 1 266 ? -15.049 -0.753 8.705 1.00 89.12 266 MET A CA 1
ATOM 2229 C C . MET A 1 266 ? -14.561 -0.072 7.431 1.00 89.12 266 MET A C 1
ATOM 2231 O O . MET A 1 266 ? -14.099 -0.742 6.511 1.00 89.12 266 MET A O 1
ATOM 2235 N N . SER A 1 267 ? -14.675 1.251 7.383 1.00 83.31 267 SER A N 1
ATOM 2236 C CA . SER A 1 267 ? -14.208 2.084 6.275 1.00 83.31 267 SER A CA 1
ATOM 2237 C C . SER A 1 267 ? -13.248 3.137 6.810 1.00 83.31 267 SER A C 1
ATOM 2239 O O . SER A 1 267 ? -13.546 3.790 7.814 1.00 83.31 267 SER A O 1
ATOM 2241 N N . TYR A 1 268 ? -12.091 3.274 6.168 1.00 85.38 268 TYR A N 1
ATOM 2242 C CA . TYR A 1 268 ? -11.016 4.164 6.594 1.00 85.38 268 TYR A CA 1
ATOM 2243 C C . TYR A 1 268 ? -10.209 4.693 5.409 1.00 85.38 268 TYR A C 1
ATOM 2245 O O . TYR A 1 268 ? -10.073 4.026 4.382 1.00 85.38 268 TYR A O 1
ATOM 2253 N N . ASP A 1 269 ? -9.627 5.879 5.583 1.00 77.56 269 ASP A N 1
ATOM 2254 C CA . ASP A 1 269 ? -8.634 6.417 4.653 1.00 77.56 269 ASP A CA 1
ATOM 2255 C C . ASP A 1 269 ? -7.252 5.848 4.990 1.00 77.56 269 ASP A C 1
ATOM 2257 O O . ASP A 1 269 ? -6.721 6.039 6.084 1.00 77.56 269 ASP A O 1
ATOM 2261 N N . MET A 1 270 ? -6.643 5.159 4.029 1.00 71.31 270 MET A N 1
ATOM 2262 C CA . MET A 1 270 ? -5.320 4.560 4.201 1.00 71.31 270 MET A CA 1
ATOM 2263 C C . MET A 1 270 ? -4.205 5.590 4.379 1.00 71.31 270 MET A C 1
ATOM 2265 O O . MET A 1 270 ? -3.207 5.290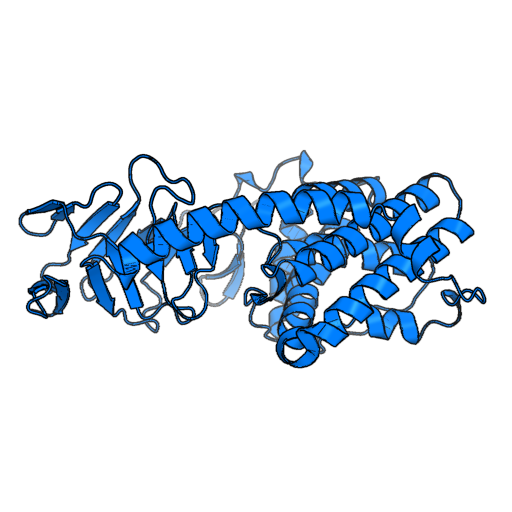 5.032 1.00 71.31 270 MET A O 1
ATOM 2269 N N . ASN A 1 271 ? -4.374 6.804 3.846 1.00 73.88 271 ASN A N 1
ATOM 2270 C CA . ASN A 1 271 ? -3.407 7.888 4.042 1.00 73.88 271 ASN A CA 1
ATOM 2271 C C . ASN A 1 271 ? -3.464 8.463 5.464 1.00 73.88 271 ASN A C 1
ATOM 2273 O O . ASN A 1 271 ? -2.552 9.182 5.874 1.00 73.88 271 ASN A O 1
ATOM 2277 N N . SER A 1 272 ? -4.512 8.108 6.208 1.00 82.62 272 SER A N 1
ATOM 2278 C CA . SER A 1 272 ? -4.798 8.511 7.580 1.00 82.62 272 SER A CA 1
ATOM 2279 C C . SER A 1 272 ? -4.477 7.383 8.573 1.00 82.62 272 SER A C 1
ATOM 2281 O O . SER A 1 272 ? -5.183 7.189 9.567 1.00 82.62 272 SER A O 1
ATOM 2283 N N . THR A 1 273 ? -3.410 6.617 8.303 1.00 86.06 273 THR A N 1
ATOM 2284 C CA . THR A 1 273 ? -2.938 5.523 9.168 1.00 86.06 273 THR A CA 1
ATOM 2285 C C . THR A 1 273 ? -1.511 5.731 9.674 1.00 86.06 273 THR A C 1
ATOM 2287 O O . THR A 1 273 ? -0.687 6.374 9.023 1.00 86.06 273 THR A O 1
ATOM 2290 N N . PHE A 1 274 ? -1.205 5.201 10.863 1.00 86.94 274 PHE A N 1
ATOM 2291 C CA . PHE A 1 274 ? 0.140 5.239 11.440 1.00 86.94 274 PHE A CA 1
ATOM 2292 C C . PHE A 1 274 ? 0.470 3.958 12.211 1.00 86.94 274 PHE A C 1
ATOM 2294 O O . PHE A 1 274 ? -0.175 3.627 13.206 1.00 86.94 274 PHE A O 1
ATOM 2301 N N . THR A 1 275 ? 1.524 3.260 11.788 1.00 86.12 275 THR A N 1
ATOM 2302 C CA . THR A 1 275 ? 1.994 2.022 12.425 1.00 86.12 275 THR A CA 1
ATOM 2303 C C . THR A 1 275 ? 2.671 2.316 13.768 1.00 86.12 275 THR A C 1
ATOM 2305 O O . THR A 1 275 ? 3.776 2.881 13.832 1.00 86.12 275 THR A O 1
ATOM 2308 N N . LEU A 1 276 ? 2.041 1.898 14.871 1.00 89.69 276 LEU A N 1
ATOM 2309 C CA . LEU A 1 276 ? 2.558 2.107 16.226 1.00 89.69 276 LEU A CA 1
ATOM 2310 C C . LEU A 1 276 ? 3.571 1.035 16.659 1.00 89.69 276 LEU A C 1
ATOM 2312 O O . LEU A 1 276 ? 4.241 1.223 17.668 1.00 89.69 276 LEU A O 1
ATOM 2316 N N . GLY A 1 277 ? 3.811 0.017 15.833 1.00 83.06 277 GLY A N 1
ATOM 2317 C CA . GLY A 1 277 ? 4.718 -1.092 16.121 1.00 83.06 277 GLY A CA 1
ATOM 2318 C C . GLY A 1 277 ? 3.911 -2.328 16.494 1.00 83.06 277 GLY A C 1
ATOM 2319 O O . GLY A 1 277 ? 2.879 -2.591 15.886 1.00 83.06 277 GLY A O 1
ATOM 2320 N N . LYS A 1 278 ? 4.348 -3.061 17.521 1.00 84.75 278 LYS A N 1
ATOM 2321 C CA . LYS A 1 278 ? 3.652 -4.269 18.000 1.00 84.75 278 LYS A CA 1
ATOM 2322 C C . LYS A 1 278 ? 2.260 -3.982 18.576 1.00 84.75 278 LYS A C 1
ATOM 2324 O O . LYS A 1 278 ? 1.471 -4.896 18.769 1.00 84.75 278 LYS A O 1
ATOM 2329 N N . GLU A 1 279 ? 1.991 -2.725 18.909 1.00 91.19 279 GLU A N 1
ATOM 2330 C CA . GLU A 1 279 ? 0.728 -2.253 19.462 1.00 91.19 279 GLU A CA 1
ATOM 2331 C C . GLU A 1 279 ? -0.396 -2.236 18.412 1.00 91.19 279 GLU A C 1
ATOM 2333 O O . GLU A 1 279 ? -1.565 -2.284 18.786 1.00 91.19 279 GLU A O 1
ATOM 2338 N N . GLY A 1 280 ? -0.052 -2.182 17.119 1.00 91.38 280 GLY A N 1
ATOM 2339 C CA . GLY A 1 280 ? -1.000 -2.145 16.006 1.00 91.38 280 GLY A CA 1
ATOM 2340 C C . GLY A 1 280 ? -0.904 -0.873 15.162 1.00 91.38 280 GLY A C 1
ATOM 2341 O O . GLY A 1 280 ? 0.127 -0.191 15.123 1.00 91.38 280 GLY A O 1
ATOM 2342 N N . ILE A 1 281 ? -1.994 -0.556 14.468 1.00 91.00 281 ILE A N 1
ATOM 2343 C CA . ILE A 1 281 ? -2.107 0.564 13.530 1.00 91.00 281 ILE A CA 1
ATOM 2344 C C . ILE A 1 281 ? -3.129 1.556 14.077 1.00 91.00 281 ILE A C 1
ATOM 2346 O O . ILE A 1 281 ? -4.232 1.178 14.468 1.00 91.00 281 ILE A O 1
ATOM 2350 N N . VAL A 1 282 ? -2.764 2.835 14.105 1.00 94.19 282 VAL A N 1
ATOM 2351 C CA . VAL A 1 282 ? -3.690 3.917 14.433 1.00 94.19 282 VAL A CA 1
ATOM 2352 C C . VAL A 1 282 ? -4.384 4.392 13.167 1.00 94.19 282 VAL A C 1
ATOM 2354 O O . VAL A 1 282 ? -3.713 4.677 12.179 1.00 94.19 282 VAL A O 1
ATOM 2357 N N . TYR A 1 283 ? -5.705 4.529 13.223 1.00 93.50 283 TYR A N 1
ATOM 2358 C CA . TYR A 1 283 ? -6.543 5.058 12.151 1.00 93.50 283 TYR A CA 1
ATOM 2359 C C . TYR A 1 283 ? -7.143 6.391 12.607 1.00 93.50 283 TYR A C 1
ATOM 2361 O O . TYR A 1 283 ? -7.967 6.409 13.525 1.00 93.50 283 TYR A O 1
ATOM 2369 N N . SER A 1 284 ? -6.719 7.512 12.015 1.00 93.62 284 SER A N 1
ATOM 2370 C CA . SER A 1 284 ? -7.216 8.846 12.396 1.00 93.62 284 SER A CA 1
ATOM 2371 C C . SER A 1 284 ? -8.525 9.228 11.706 1.00 93.62 284 SER A C 1
ATOM 2373 O O . SER A 1 284 ? -9.259 10.055 12.240 1.00 93.62 284 SER A O 1
ATOM 2375 N N . ALA A 1 285 ? -8.845 8.587 10.577 1.00 91.31 285 ALA A N 1
ATOM 2376 C CA . ALA A 1 285 ? -10.126 8.688 9.881 1.00 91.31 285 ALA A CA 1
ATOM 2377 C C . ALA A 1 285 ? -10.714 7.286 9.659 1.00 91.31 285 ALA A C 1
ATOM 2379 O O . ALA A 1 285 ? -10.288 6.566 8.753 1.00 91.31 285 ALA A O 1
ATOM 2380 N N . ILE A 1 286 ? -11.676 6.887 10.495 1.00 93.19 286 ILE A N 1
ATOM 2381 C CA . ILE A 1 286 ? -12.302 5.562 10.416 1.00 93.19 286 ILE A CA 1
ATOM 2382 C C . ILE A 1 286 ? -13.737 5.568 10.947 1.00 93.19 286 ILE A C 1
ATOM 2384 O O . ILE A 1 286 ? -14.086 6.286 11.885 1.00 93.19 286 ILE A O 1
ATOM 2388 N N . SER A 1 287 ? -14.573 4.725 10.353 1.00 93.88 287 SER A N 1
ATOM 2389 C CA . SER A 1 287 ? -15.936 4.461 10.807 1.00 93.88 287 SER A CA 1
ATOM 2390 C C . SER A 1 287 ? -16.286 2.986 10.674 1.00 93.88 287 SER A C 1
ATOM 2392 O O . SER A 1 287 ? -15.652 2.260 9.904 1.00 93.88 287 SER A O 1
ATOM 2394 N N . SER A 1 288 ? -17.298 2.548 11.415 1.00 92.94 288 SER A N 1
ATOM 2395 C CA . SER A 1 288 ? -17.904 1.234 11.259 1.00 92.94 288 SER A CA 1
ATOM 2396 C C . SER A 1 288 ? -19.387 1.314 10.929 1.00 92.94 288 SER A C 1
ATOM 2398 O O . SER A 1 288 ? -20.076 2.291 11.234 1.00 92.94 288 SER A O 1
ATOM 2400 N N . SER A 1 289 ? -19.878 0.257 10.291 1.00 89.06 289 SER A N 1
ATOM 2401 C CA . SER A 1 289 ? -21.300 0.049 10.072 1.00 89.06 289 SER A CA 1
ATOM 2402 C C . SER A 1 289 ? -21.631 -1.432 10.160 1.00 89.06 289 SER A C 1
ATOM 2404 O O . SER A 1 289 ? -21.013 -2.261 9.494 1.00 89.06 289 SER A O 1
ATOM 2406 N N . SER A 1 290 ? -22.639 -1.753 10.958 1.00 87.44 290 SER A N 1
ATOM 2407 C CA . SER A 1 290 ? -23.255 -3.066 11.015 1.00 87.44 290 SER A CA 1
ATOM 2408 C C . SER A 1 290 ? -24.756 -2.934 11.233 1.00 87.44 290 SER A C 1
ATOM 2410 O O . SER A 1 290 ? -25.234 -2.017 11.907 1.00 87.44 290 SER A O 1
ATOM 2412 N N . THR A 1 291 ? -25.508 -3.853 10.635 1.00 84.19 291 THR A N 1
ATOM 2413 C CA . THR A 1 291 ? -26.934 -4.065 10.918 1.00 84.19 291 THR A CA 1
ATOM 2414 C C . THR A 1 291 ? -27.158 -5.170 11.948 1.00 84.19 291 THR A C 1
ATOM 2416 O O . THR A 1 291 ? -28.292 -5.361 12.382 1.00 84.19 291 THR A O 1
ATOM 2419 N N . ASN A 1 292 ? -26.108 -5.888 12.359 1.00 89.06 292 ASN A N 1
ATOM 2420 C CA . ASN A 1 292 ? -26.207 -6.965 13.331 1.00 89.06 292 ASN A CA 1
ATOM 2421 C C . ASN A 1 292 ? -26.387 -6.392 14.751 1.00 89.06 292 ASN A C 1
ATOM 2423 O O . ASN A 1 292 ? -25.475 -5.751 15.276 1.00 89.06 292 ASN A O 1
ATOM 2427 N N . PRO A 1 293 ? -27.525 -6.633 15.429 1.00 89.12 293 PRO A N 1
ATOM 2428 C CA . PRO A 1 293 ? -27.757 -6.105 16.774 1.00 89.12 293 PRO A CA 1
ATOM 2429 C C . PRO A 1 293 ? -26.885 -6.778 17.850 1.00 89.12 293 PRO A C 1
ATOM 2431 O O . PRO A 1 293 ? -26.854 -6.311 18.990 1.00 89.12 293 PRO A O 1
ATOM 2434 N N . PHE A 1 294 ? -26.194 -7.875 17.520 1.00 91.25 294 PHE A N 1
ATOM 2435 C CA . PHE A 1 294 ? -25.362 -8.632 18.456 1.00 91.25 294 PHE A CA 1
ATOM 2436 C C . PHE A 1 294 ? -23.913 -8.138 18.540 1.00 91.25 294 PHE A C 1
ATOM 2438 O O . PHE A 1 294 ? -23.222 -8.481 19.504 1.00 91.25 294 PHE A O 1
ATOM 2445 N N . VAL A 1 295 ? -23.457 -7.308 17.596 1.00 94.00 295 VAL A N 1
ATOM 2446 C CA . VAL A 1 295 ? -22.151 -6.630 17.690 1.00 94.00 295 VAL A CA 1
ATOM 2447 C C . VAL A 1 295 ? -22.202 -5.492 18.706 1.00 94.00 295 VAL A C 1
ATOM 2449 O O . VAL A 1 295 ? -23.289 -5.087 19.117 1.00 94.00 295 VAL A O 1
ATOM 2452 N N . PHE A 1 296 ? -21.048 -4.968 19.126 1.00 96.06 296 PHE A N 1
ATOM 2453 C CA . PHE A 1 296 ? -21.004 -3.973 20.204 1.00 96.06 296 PHE A CA 1
ATOM 2454 C C . PHE A 1 296 ? -21.717 -2.663 19.872 1.00 96.06 296 PHE A C 1
ATOM 2456 O O . PHE A 1 296 ? -22.302 -2.041 20.758 1.00 96.06 296 PHE A O 1
ATOM 2463 N N . GLY A 1 297 ? -21.702 -2.262 18.604 1.00 95.38 297 GLY A N 1
ATOM 2464 C CA . GLY A 1 297 ? -22.261 -0.998 18.156 1.00 95.38 297 GLY A CA 1
ATOM 2465 C C . GLY A 1 297 ? -21.565 -0.473 16.909 1.00 95.38 297 GLY A C 1
ATOM 2466 O O . GLY A 1 297 ? -20.723 -1.152 16.326 1.00 95.38 297 GLY A O 1
ATOM 2467 N N . ASN A 1 298 ? -21.901 0.750 16.518 1.00 96.00 298 ASN A N 1
ATOM 2468 C CA . ASN A 1 298 ? -21.240 1.465 15.428 1.00 96.00 298 ASN A CA 1
ATOM 2469 C C . ASN A 1 298 ? -20.381 2.595 15.995 1.00 96.00 298 ASN A C 1
ATOM 2471 O O . ASN A 1 298 ? -20.729 3.183 17.016 1.00 96.00 298 ASN A O 1
ATOM 2475 N N . PHE A 1 299 ? -19.276 2.934 15.338 1.00 96.94 299 PHE A N 1
ATOM 2476 C CA . PHE A 1 299 ? -18.451 4.073 15.732 1.00 96.94 299 PHE A CA 1
ATOM 2477 C C . PHE A 1 299 ? -18.005 4.896 14.533 1.00 96.94 299 PHE A C 1
ATOM 2479 O O . PHE A 1 299 ? -17.978 4.425 13.397 1.00 96.94 299 PHE A O 1
ATOM 2486 N N . LYS A 1 300 ? -17.603 6.137 14.795 1.00 95.50 300 LYS A N 1
ATOM 2487 C CA . LYS A 1 300 ? -16.898 6.972 13.823 1.00 95.50 300 LYS A CA 1
ATOM 2488 C C . LYS A 1 300 ? -15.973 7.954 14.521 1.00 95.50 300 LYS A C 1
ATOM 2490 O O . LYS A 1 300 ? -16.303 8.463 15.593 1.00 95.50 300 LYS A O 1
ATOM 2495 N N . THR A 1 301 ? -14.840 8.246 13.895 1.00 95.25 301 THR A N 1
ATOM 2496 C CA . THR A 1 301 ? -14.033 9.421 14.233 1.00 95.25 301 THR A CA 1
ATOM 2497 C C . THR A 1 301 ? -14.790 10.698 13.860 1.00 95.25 301 THR A C 1
ATOM 2499 O O . THR A 1 301 ? -15.537 10.726 12.881 1.00 95.25 301 THR A O 1
ATOM 2502 N N . THR A 1 302 ? -14.605 11.757 14.638 1.00 92.94 302 THR A N 1
ATOM 2503 C CA . THR A 1 302 ? -15.251 13.067 14.467 1.00 92.94 302 THR A CA 1
ATOM 2504 C C . THR A 1 302 ? -14.217 14.182 14.594 1.00 92.94 302 THR A C 1
ATOM 2506 O O . THR A 1 302 ? -13.161 13.969 15.179 1.00 92.94 302 THR A O 1
ATOM 2509 N N . GLY A 1 303 ? -14.534 15.382 14.102 1.00 87.88 303 GLY A N 1
ATOM 2510 C CA . GLY A 1 303 ? -13.650 16.541 14.251 1.00 87.88 303 GLY A CA 1
ATOM 2511 C C . GLY A 1 303 ? -12.385 16.443 13.395 1.00 87.88 303 GLY A C 1
ATOM 2512 O O . GLY A 1 303 ? -12.457 16.101 12.215 1.00 87.88 303 GLY A O 1
ATOM 2513 N N . GLU A 1 304 ? -11.234 16.786 13.978 1.00 82.50 304 GLU A N 1
ATOM 2514 C CA . GLU A 1 304 ? -9.934 16.748 13.300 1.00 82.50 304 GLU A CA 1
ATOM 2515 C C . GLU A 1 304 ? -9.445 15.299 13.168 1.00 82.50 304 GLU A C 1
ATOM 2517 O O . GLU A 1 304 ? -9.164 14.650 14.167 1.00 82.50 304 GLU A O 1
ATOM 2522 N N . THR A 1 305 ? -9.292 14.792 11.941 1.00 83.81 305 THR A N 1
ATOM 2523 C CA . THR A 1 305 ? -8.898 13.396 11.660 1.00 83.81 305 THR A CA 1
ATOM 2524 C C . THR A 1 305 ? -7.442 13.251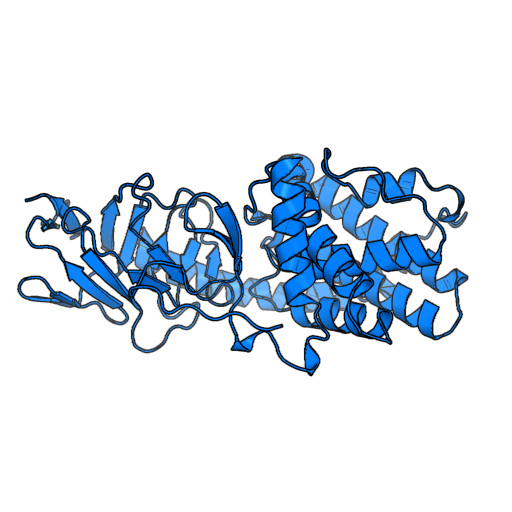 11.203 1.00 83.81 305 THR A C 1
ATOM 2526 O O . THR A 1 305 ? -7.106 12.337 10.447 1.00 83.81 305 THR A O 1
ATOM 2529 N N . GLN A 1 306 ? -6.555 14.158 11.622 1.00 87.81 306 GLN A N 1
ATOM 2530 C CA . GLN A 1 306 ? -5.144 14.142 11.219 1.00 87.81 306 GLN A CA 1
ATOM 2531 C C . GLN A 1 306 ? -4.296 13.187 12.076 1.00 87.81 306 GLN A C 1
ATOM 2533 O O . GLN A 1 306 ? -4.507 13.029 13.284 1.00 87.81 306 GLN A O 1
ATOM 2538 N N . ILE A 1 307 ? -3.281 12.582 11.453 1.00 89.44 307 ILE A N 1
ATOM 2539 C CA . ILE A 1 307 ? -2.273 11.786 12.158 1.00 89.44 307 ILE A CA 1
ATOM 2540 C C . ILE A 1 307 ? -1.498 12.665 13.150 1.00 89.44 307 ILE A C 1
ATOM 2542 O O . ILE A 1 307 ? -1.101 13.784 12.839 1.00 89.44 307 ILE A O 1
ATOM 2546 N N . GLY A 1 308 ? -1.270 12.143 14.358 1.00 89.94 308 GLY A N 1
ATOM 2547 C CA . GLY A 1 308 ? -0.626 12.872 15.456 1.00 89.94 308 GLY A CA 1
ATOM 2548 C C . GLY A 1 308 ? -1.558 13.807 16.232 1.00 89.94 308 GLY A C 1
ATOM 2549 O O . GLY A 1 308 ? -1.078 14.573 17.064 1.00 89.94 308 GLY A O 1
ATOM 2550 N N . LYS A 1 309 ? -2.870 13.749 15.968 1.00 88.69 309 LYS A N 1
ATOM 2551 C CA . LYS A 1 309 ? -3.907 14.520 16.678 1.00 88.69 309 LYS A CA 1
ATOM 2552 C C . LYS A 1 309 ? -4.960 13.630 17.322 1.00 88.69 309 LYS A C 1
ATOM 2554 O O . LYS A 1 309 ? -5.344 13.851 18.462 1.00 88.69 309 LYS A O 1
ATOM 2559 N N . THR A 1 310 ? -5.401 12.602 16.604 1.00 88.44 310 THR A N 1
ATOM 2560 C CA . THR A 1 310 ? -6.397 11.640 17.084 1.00 88.44 310 THR A CA 1
ATOM 2561 C C . THR A 1 310 ? -6.192 10.270 16.440 1.00 88.44 310 THR A C 1
ATOM 2563 O O . THR A 1 310 ? -5.349 10.096 15.553 1.00 88.44 310 THR A O 1
ATOM 2566 N N . GLY A 1 311 ? -6.980 9.295 16.875 1.00 94.50 311 GLY A N 1
ATOM 2567 C CA . GLY A 1 311 ? -7.246 8.076 16.134 1.00 94.50 311 GLY A CA 1
ATOM 2568 C C . GLY A 1 311 ? -7.820 6.975 17.005 1.00 94.50 311 GLY A C 1
ATOM 2569 O O . GLY A 1 311 ? -8.096 7.164 18.191 1.00 94.50 311 GLY A O 1
ATOM 2570 N N . ILE A 1 312 ? -7.974 5.809 16.392 1.00 97.31 312 ILE A N 1
ATOM 2571 C CA . ILE A 1 312 ? -8.342 4.557 17.050 1.00 97.31 312 ILE A CA 1
ATOM 2572 C C . ILE A 1 312 ? -7.230 3.558 16.751 1.00 97.31 312 ILE A C 1
ATOM 2574 O O . ILE A 1 312 ? -6.862 3.374 15.590 1.00 97.31 312 ILE A O 1
ATOM 2578 N N . LEU A 1 313 ? -6.663 2.952 17.793 1.00 97.50 313 LEU A N 1
ATOM 2579 C CA . LEU A 1 313 ? -5.627 1.933 17.658 1.00 97.50 313 LEU A CA 1
ATOM 2580 C C . LEU A 1 313 ? -6.283 0.567 17.469 1.00 97.50 313 LEU A C 1
ATOM 2582 O O . LEU A 1 313 ? -7.136 0.171 18.263 1.00 97.50 313 LEU A O 1
ATOM 2586 N N . ILE A 1 314 ? -5.864 -0.154 16.434 1.00 96.38 314 ILE A N 1
ATOM 2587 C CA . ILE A 1 314 ? -6.403 -1.466 16.083 1.00 96.38 314 ILE A CA 1
ATOM 2588 C C . ILE A 1 314 ? -5.247 -2.444 15.906 1.00 96.38 314 ILE A C 1
ATOM 2590 O O . ILE A 1 314 ? -4.256 -2.132 15.240 1.00 96.38 314 ILE A O 1
ATOM 2594 N N . THR A 1 315 ? -5.369 -3.625 16.504 1.00 93.25 315 THR A N 1
ATOM 2595 C CA . THR A 1 315 ? -4.409 -4.719 16.321 1.00 93.25 315 THR A CA 1
ATOM 2596 C C . THR A 1 315 ? -4.419 -5.233 14.879 1.00 93.25 315 THR A C 1
ATOM 2598 O O . THR A 1 315 ? -5.411 -5.100 14.166 1.00 93.25 315 THR A O 1
ATOM 2601 N N . SER A 1 316 ? -3.313 -5.825 14.417 1.00 82.56 316 SER A N 1
ATOM 2602 C CA . SER A 1 316 ? -3.174 -6.265 13.016 1.00 82.56 316 SER A CA 1
ATOM 2603 C C . SER A 1 316 ? -4.173 -7.361 12.603 1.00 82.56 316 SER A C 1
ATOM 2605 O O . SER A 1 316 ? -4.454 -7.516 11.419 1.00 82.56 316 SER A O 1
ATOM 2607 N N . ASP A 1 317 ? -4.725 -8.101 13.568 1.00 85.19 317 ASP A N 1
ATOM 2608 C CA . ASP A 1 317 ? -5.806 -9.084 13.389 1.00 85.19 317 ASP A CA 1
ATOM 2609 C C . ASP A 1 317 ? -7.215 -8.463 13.396 1.00 85.19 317 ASP A C 1
ATOM 2611 O O . ASP A 1 317 ? -8.202 -9.164 13.178 1.00 85.19 317 ASP A O 1
ATOM 2615 N N . PHE A 1 318 ? -7.320 -7.149 13.620 1.00 90.06 318 PHE A N 1
ATOM 2616 C CA . PHE A 1 318 ? -8.567 -6.401 13.766 1.00 90.06 318 PHE A CA 1
ATOM 2617 C C . PHE A 1 318 ? -9.480 -6.880 14.906 1.00 90.06 318 PHE A C 1
ATOM 2619 O O . PHE A 1 318 ? -10.659 -6.513 14.925 1.00 90.06 318 PHE A O 1
ATOM 2626 N N . GLU A 1 319 ? -8.978 -7.678 15.848 1.00 93.25 319 GLU A N 1
ATOM 2627 C CA . GLU A 1 319 ? -9.772 -8.204 16.961 1.00 93.25 319 GLU A CA 1
ATOM 2628 C C . GLU A 1 319 ? -10.001 -7.141 18.038 1.00 93.25 319 GLU A C 1
ATOM 2630 O O . GLU A 1 319 ? -11.111 -6.987 18.550 1.00 93.25 319 GLU A O 1
ATOM 2635 N N . LYS A 1 320 ? -8.960 -6.368 18.361 1.00 96.88 320 LYS A N 1
ATOM 2636 C CA . LYS A 1 320 ? -8.987 -5.398 19.451 1.00 96.88 320 LYS A CA 1
ATOM 2637 C C . LYS A 1 320 ? -8.967 -3.975 18.916 1.00 96.88 320 LYS A C 1
ATOM 2639 O O . LYS A 1 320 ? -8.039 -3.569 18.216 1.00 96.88 320 LYS A O 1
ATOM 2644 N N . LEU A 1 321 ? -9.963 -3.193 19.325 1.00 98.25 321 LEU A N 1
ATOM 2645 C CA . LEU A 1 321 ? -10.031 -1.756 19.085 1.00 98.25 321 LEU A CA 1
ATOM 2646 C C . LEU A 1 321 ? -9.800 -1.025 20.410 1.00 98.25 321 LEU A C 1
ATOM 2648 O O . LEU A 1 321 ? -10.389 -1.364 21.437 1.00 98.25 321 LEU A O 1
ATOM 2652 N N . THR A 1 322 ? -8.936 -0.017 20.381 1.00 98.38 322 THR A N 1
ATOM 2653 C CA . THR A 1 322 ? -8.581 0.808 21.537 1.00 98.38 322 THR A CA 1
ATOM 2654 C C . THR A 1 322 ? -8.838 2.274 21.210 1.00 98.38 322 THR A C 1
ATOM 2656 O O . THR A 1 322 ? -8.275 2.829 20.265 1.00 98.38 322 THR A O 1
ATOM 2659 N N . PHE A 1 323 ? -9.685 2.899 22.015 1.00 98.19 323 PHE A N 1
ATOM 2660 C CA . PHE A 1 323 ? -10.093 4.293 21.920 1.00 98.19 323 PHE A CA 1
ATOM 2661 C C . PHE A 1 323 ? -9.470 5.088 23.078 1.00 98.19 323 PHE A C 1
ATOM 2663 O O . PHE A 1 323 ? -9.320 4.540 24.178 1.00 98.19 323 PHE A O 1
ATOM 2670 N N . PRO A 1 324 ? -9.150 6.384 22.897 1.00 96.88 324 PRO A N 1
ATOM 2671 C CA . PRO A 1 324 ? -8.845 7.263 24.026 1.00 96.88 324 PRO A CA 1
ATOM 2672 C C . PRO A 1 324 ? -9.992 7.262 25.045 1.00 96.88 324 PRO A C 1
ATOM 2674 O O . PRO A 1 324 ? -11.146 7.031 24.673 1.00 96.88 324 PRO A O 1
ATOM 2677 N N . LYS A 1 325 ? -9.706 7.531 26.324 1.00 96.38 325 LYS A N 1
ATOM 2678 C CA . LYS A 1 325 ? -10.745 7.569 27.365 1.00 96.38 325 LYS A CA 1
ATOM 2679 C C . LYS A 1 325 ? -11.921 8.477 26.951 1.00 96.38 325 LYS A C 1
ATOM 2681 O O . LYS A 1 325 ? -11.681 9.605 26.518 1.00 96.38 325 LYS A O 1
ATOM 2686 N N . PRO A 1 326 ? -13.177 8.021 27.081 1.00 97.31 326 PRO A N 1
ATOM 2687 C CA . PRO A 1 326 ? -14.336 8.832 26.740 1.00 97.31 326 PRO A CA 1
ATOM 2688 C C . PRO A 1 326 ? -14.487 10.024 27.690 1.00 97.31 326 PRO A C 1
ATOM 2690 O O . PRO A 1 326 ? -14.194 9.927 28.883 1.00 97.31 326 PRO A O 1
ATOM 2693 N N . ILE A 1 327 ? -14.991 11.132 27.147 1.00 96.94 327 ILE A N 1
ATOM 2694 C CA . ILE A 1 327 ? -15.354 12.341 27.897 1.00 96.94 327 ILE A CA 1
ATOM 2695 C C . ILE A 1 327 ? -16.717 12.140 28.562 1.00 96.94 327 ILE A C 1
ATOM 2697 O O . ILE A 1 327 ? -16.948 12.608 29.676 1.00 96.94 327 ILE A O 1
ATOM 2701 N N . LYS A 1 328 ? -17.630 11.442 27.876 1.00 97.56 328 LYS A N 1
ATOM 2702 C CA . LYS A 1 328 ? -19.019 11.283 28.305 1.00 97.56 328 LYS A CA 1
ATOM 2703 C C . LYS A 1 328 ? -19.586 9.929 27.884 1.00 97.56 328 LYS A C 1
ATOM 2705 O O . LYS A 1 328 ? -19.302 9.453 26.787 1.00 97.56 328 LYS A O 1
ATOM 2710 N N . ILE A 1 329 ? -20.410 9.335 28.743 1.00 97.25 329 ILE A N 1
ATOM 2711 C CA . ILE A 1 329 ? -21.195 8.129 28.448 1.00 97.25 329 ILE A CA 1
ATOM 2712 C C . ILE A 1 329 ? -22.640 8.420 28.861 1.00 97.25 329 ILE A C 1
ATOM 2714 O O . ILE A 1 329 ? -22.906 8.632 30.042 1.00 97.25 329 ILE A O 1
ATOM 2718 N N . GLU A 1 330 ? -23.561 8.445 27.899 1.00 95.94 330 GLU A N 1
ATOM 2719 C CA . GLU A 1 330 ? -24.985 8.724 28.113 1.00 95.94 330 GLU A CA 1
ATOM 2720 C C . GLU A 1 330 ? -25.846 7.666 27.432 1.00 95.94 330 GLU A C 1
ATOM 2722 O O . GLU A 1 330 ? -25.964 7.623 26.208 1.00 95.94 330 GLU A O 1
ATOM 2727 N N . GLY A 1 331 ? -26.464 6.797 28.234 1.00 93.56 331 GLY A N 1
ATOM 2728 C CA . GLY A 1 331 ? -27.267 5.697 27.709 1.00 93.56 331 GLY A CA 1
ATOM 2729 C C . GLY A 1 331 ? -26.429 4.778 26.821 1.00 93.56 331 GLY A C 1
ATOM 2730 O O . GLY A 1 331 ? -25.514 4.112 27.302 1.00 93.56 331 GLY A O 1
ATOM 2731 N N . ASN A 1 332 ? -26.758 4.730 25.531 1.00 95.94 332 ASN A N 1
ATOM 2732 C CA . ASN A 1 332 ? -26.037 3.946 24.532 1.00 95.94 332 ASN A CA 1
ATOM 2733 C C . ASN A 1 332 ? -25.011 4.761 23.726 1.00 95.94 332 ASN A C 1
ATOM 2735 O O . ASN A 1 332 ? -24.389 4.199 22.831 1.00 95.94 332 ASN A O 1
ATOM 2739 N N . ILE A 1 333 ? -24.816 6.049 24.014 1.00 98.12 333 ILE A N 1
ATOM 2740 C CA . ILE A 1 333 ? -23.855 6.898 23.304 1.00 98.12 333 ILE A CA 1
ATOM 2741 C C . ILE A 1 333 ? -22.607 7.117 24.160 1.00 98.12 333 ILE A C 1
ATOM 2743 O O . ILE A 1 333 ? -22.684 7.560 25.306 1.00 98.12 333 ILE A O 1
ATOM 2747 N N . ILE A 1 334 ? -21.442 6.828 23.584 1.00 98.50 334 ILE A N 1
ATOM 2748 C CA . ILE A 1 334 ? -20.129 7.133 24.153 1.00 98.50 334 ILE A CA 1
ATOM 2749 C C . ILE A 1 334 ? -19.495 8.229 23.305 1.00 98.50 334 ILE A C 1
ATOM 2751 O O . ILE A 1 334 ? -19.300 8.050 22.103 1.00 98.50 334 ILE A O 1
ATOM 2755 N N . THR A 1 335 ? -19.117 9.329 23.944 1.00 98.19 335 THR A N 1
ATOM 2756 C CA . THR A 1 335 ? -18.480 10.474 23.293 1.00 98.19 335 THR A CA 1
ATOM 2757 C C . THR A 1 335 ? -17.057 10.623 23.812 1.00 98.19 335 THR A C 1
ATOM 2759 O O . THR A 1 335 ? -16.835 10.878 25.000 1.00 98.19 335 THR A O 1
ATOM 2762 N N . GLY A 1 336 ? -16.087 10.457 22.918 1.00 96.06 336 GLY A N 1
ATOM 2763 C CA . GLY A 1 336 ? -14.704 10.867 23.129 1.00 96.06 336 GLY A CA 1
ATOM 2764 C C . GLY A 1 336 ? -14.446 12.266 22.580 1.00 96.06 336 GLY A C 1
ATOM 2765 O O . GLY A 1 336 ? -15.350 12.927 22.081 1.00 96.06 336 GLY A O 1
ATOM 2766 N N . GLU A 1 337 ? -13.193 12.711 22.639 1.00 93.88 337 GLU A N 1
ATOM 2767 C CA . GLU A 1 337 ? -12.796 14.018 22.094 1.00 93.88 337 GLU A CA 1
ATOM 2768 C C . GLU A 1 337 ? -13.016 14.108 20.577 1.00 93.88 337 GLU A C 1
ATOM 2770 O O . GLU A 1 337 ? -13.538 15.096 20.074 1.00 93.88 337 GLU A O 1
ATOM 2775 N N . ASN A 1 338 ? -12.673 13.037 19.858 1.00 95.25 338 ASN A N 1
ATOM 2776 C CA . ASN A 1 338 ? -12.690 12.973 18.394 1.00 95.25 338 ASN A CA 1
ATOM 2777 C C . ASN A 1 338 ? -13.286 11.650 17.887 1.00 95.25 338 ASN A C 1
ATOM 2779 O O . ASN A 1 338 ? -12.896 11.129 16.839 1.00 95.25 338 ASN A O 1
ATOM 2783 N N . TYR A 1 339 ? -14.192 11.054 18.659 1.00 96.88 339 TYR A N 1
ATOM 2784 C CA . TYR A 1 339 ? -14.944 9.882 18.233 1.00 96.88 339 TYR A CA 1
ATOM 2785 C C . TYR A 1 339 ? -16.293 9.805 18.942 1.00 96.88 339 TYR A C 1
ATOM 2787 O O . TYR A 1 339 ? -16.473 10.319 20.048 1.00 96.88 339 TYR A O 1
ATOM 2795 N N . ILE A 1 340 ? -17.219 9.086 18.320 1.00 97.88 340 ILE A N 1
ATOM 2796 C CA . ILE A 1 340 ? -18.493 8.692 18.916 1.00 97.88 340 ILE A CA 1
ATOM 2797 C C . ILE A 1 340 ? -18.724 7.199 18.687 1.00 97.88 340 ILE A C 1
ATOM 2799 O O . ILE A 1 340 ? -18.375 6.672 17.626 1.00 97.88 340 ILE A O 1
ATOM 2803 N N . ILE A 1 341 ? -19.304 6.526 19.678 1.00 98.44 341 ILE A N 1
ATOM 2804 C CA . ILE A 1 341 ? -19.756 5.134 19.597 1.00 98.44 341 ILE A CA 1
ATOM 2805 C C . ILE A 1 341 ? -21.236 5.095 19.971 1.00 98.44 341 ILE A C 1
ATOM 2807 O O . ILE A 1 341 ? -21.628 5.620 21.011 1.00 98.44 341 ILE A O 1
ATOM 2811 N N . GLU A 1 342 ? -22.040 4.444 19.143 1.00 98.06 342 GLU A N 1
ATOM 2812 C CA . GLU A 1 342 ? -23.424 4.087 19.429 1.00 98.06 342 GLU A CA 1
ATOM 2813 C C . GLU A 1 342 ? -23.492 2.590 19.734 1.00 98.06 342 GLU A C 1
ATOM 2815 O O . GLU A 1 342 ? -23.339 1.755 18.842 1.00 98.06 342 GLU A O 1
ATOM 2820 N N . LEU A 1 343 ? -23.689 2.249 21.007 1.00 97.69 343 LEU A N 1
ATOM 2821 C CA . LEU A 1 343 ? -23.777 0.878 21.491 1.00 97.69 343 LEU A CA 1
ATOM 2822 C C . LEU A 1 343 ? -25.120 0.231 21.152 1.00 97.69 343 LEU A C 1
ATOM 2824 O O . LEU A 1 343 ? -26.191 0.831 21.283 1.00 97.69 343 LEU A O 1
ATOM 2828 N N . ASN A 1 344 ? -25.065 -1.061 20.843 1.00 97.12 344 ASN A N 1
ATOM 2829 C CA . ASN A 1 344 ? -26.251 -1.905 20.813 1.00 97.12 344 ASN A CA 1
ATOM 2830 C C . ASN A 1 344 ? -26.729 -2.237 22.236 1.00 97.12 344 ASN A C 1
ATOM 2832 O O . ASN A 1 344 ? -25.949 -2.320 23.185 1.00 97.12 344 ASN A O 1
ATOM 2836 N N . LYS A 1 345 ? -28.036 -2.494 22.389 1.00 94.44 345 LYS A N 1
ATOM 2837 C CA . LYS A 1 345 ? -28.707 -2.662 23.698 1.00 94.44 345 LYS A CA 1
ATOM 2838 C C . LYS A 1 345 ? -28.077 -3.720 24.614 1.00 94.44 345 LYS A C 1
ATOM 2840 O O . LYS A 1 345 ? -28.162 -3.575 25.835 1.00 94.44 345 LYS A O 1
ATOM 2845 N N . ALA A 1 346 ? -27.485 -4.766 24.037 1.00 94.75 346 ALA A N 1
ATOM 2846 C CA . ALA A 1 346 ? -26.877 -5.889 24.753 1.00 94.75 346 ALA A CA 1
ATOM 2847 C C . ALA A 1 346 ? -25.469 -5.594 25.305 1.00 94.75 346 ALA A C 1
ATOM 2849 O O . ALA A 1 346 ? -24.868 -6.470 25.921 1.00 94.75 346 ALA A O 1
ATOM 2850 N N . TRP A 1 347 ? -24.943 -4.385 25.097 1.00 97.12 347 TRP A N 1
ATOM 2851 C CA . TRP A 1 347 ? -23.582 -4.011 25.468 1.00 97.12 347 TRP A CA 1
ATOM 2852 C C . TRP A 1 347 ? -23.564 -2.867 26.481 1.00 97.12 347 TRP A C 1
ATOM 2854 O O . TRP A 1 347 ? -24.510 -2.083 26.588 1.00 97.12 347 TRP A O 1
ATOM 2864 N N . THR A 1 348 ? -22.500 -2.807 27.275 1.00 97.06 348 THR A N 1
ATOM 2865 C CA . THR A 1 348 ? -22.287 -1.799 28.318 1.00 97.06 348 THR A CA 1
ATOM 2866 C C . THR A 1 348 ? -20.800 -1.527 28.504 1.00 97.06 348 THR A C 1
ATOM 2868 O O . THR A 1 348 ? -19.962 -2.324 28.093 1.00 97.06 348 THR A O 1
ATOM 2871 N N . VAL A 1 349 ? -20.468 -0.421 29.167 1.00 97.88 349 VAL A N 1
ATOM 2872 C CA . VAL A 1 349 ? -19.093 -0.094 29.562 1.00 97.88 349 VAL A CA 1
ATOM 2873 C C . VAL A 1 349 ? -18.861 -0.500 31.018 1.00 97.88 349 VAL A C 1
ATOM 2875 O O . VAL A 1 349 ? -19.725 -0.266 31.865 1.00 97.88 349 VAL A O 1
ATOM 2878 N N . LYS A 1 350 ? -17.703 -1.093 31.321 1.00 96.75 350 LYS A N 1
ATOM 2879 C CA . LYS A 1 350 ? -17.243 -1.385 32.689 1.00 96.75 350 LYS A CA 1
ATOM 2880 C C . LYS A 1 350 ? -15.830 -0.850 32.902 1.00 96.75 350 LYS A C 1
ATOM 2882 O O . LYS A 1 350 ? -15.024 -0.850 31.979 1.00 96.75 350 LYS A O 1
ATOM 2887 N N . GLN A 1 351 ? -15.524 -0.412 34.120 1.00 97.00 351 GLN A N 1
ATOM 2888 C CA . GLN A 1 351 ? -14.149 -0.113 34.515 1.00 97.00 351 GLN A CA 1
ATOM 2889 C C . GLN A 1 351 ? -13.434 -1.415 34.874 1.00 97.00 351 GLN A C 1
ATOM 2891 O O . GLN A 1 351 ? -13.946 -2.194 35.675 1.00 97.00 351 GLN A O 1
ATOM 2896 N N . ILE A 1 352 ? -12.262 -1.639 34.284 1.00 95.31 352 ILE A N 1
ATOM 2897 C CA . ILE A 1 352 ? -11.538 -2.914 34.392 1.00 95.31 352 ILE A CA 1
ATOM 2898 C C . ILE A 1 352 ? -10.319 -2.852 35.312 1.00 95.31 352 ILE A C 1
ATOM 2900 O O . ILE A 1 352 ? -9.797 -3.888 35.712 1.00 95.31 352 ILE A O 1
ATOM 2904 N N . ASP A 1 353 ? -9.865 -1.656 35.695 1.00 93.38 353 ASP A N 1
ATOM 2905 C CA . ASP A 1 353 ? -8.767 -1.513 36.646 1.00 93.38 353 ASP A CA 1
ATOM 2906 C C . ASP A 1 353 ? -8.812 -0.215 37.464 1.00 93.38 353 ASP A C 1
ATOM 2908 O O . ASP A 1 353 ? -9.606 0.698 37.226 1.00 93.38 353 ASP A O 1
ATOM 2912 N N . LYS A 1 354 ? -7.904 -0.116 38.443 1.00 92.38 354 LYS A N 1
ATOM 2913 C CA . LYS A 1 354 ? -7.738 1.078 39.288 1.00 92.38 354 LYS A CA 1
ATOM 2914 C C . LYS A 1 354 ? -7.130 2.275 38.547 1.00 92.38 354 LYS A C 1
ATOM 2916 O O . LYS A 1 354 ? -7.202 3.385 39.062 1.00 92.38 354 LYS A O 1
ATOM 2921 N N . LYS A 1 355 ? -6.531 2.067 37.368 1.00 90.19 355 LYS A N 1
ATOM 2922 C CA . LYS A 1 355 ? -5.991 3.150 36.530 1.00 90.19 355 LYS A CA 1
ATOM 2923 C C . LYS A 1 355 ? -7.103 3.876 35.766 1.00 90.19 355 LYS A C 1
ATOM 2925 O O . LYS A 1 355 ? -6.878 4.971 35.264 1.00 90.19 355 LYS A O 1
ATOM 2930 N N . GLY A 1 356 ? -8.307 3.306 35.726 1.00 94.50 356 GLY A N 1
ATOM 2931 C CA . GLY A 1 356 ? -9.470 3.896 35.074 1.00 94.50 356 GLY A CA 1
ATOM 2932 C C . GLY A 1 356 ? -9.623 3.468 33.620 1.00 94.50 356 GLY A C 1
ATOM 2933 O O . GLY A 1 356 ? -10.282 4.184 32.865 1.00 94.50 356 GLY A O 1
ATOM 2934 N N . ASN A 1 357 ? -9.009 2.344 33.231 1.00 97.25 357 ASN A N 1
ATOM 2935 C CA . ASN A 1 357 ? -9.278 1.710 31.947 1.00 97.25 357 ASN A CA 1
ATOM 2936 C C . ASN A 1 357 ? -10.715 1.191 31.911 1.00 97.25 357 ASN A C 1
ATOM 2938 O O . ASN A 1 357 ? -11.244 0.697 32.913 1.00 97.25 357 ASN A O 1
ATOM 2942 N N . LEU A 1 358 ? -11.330 1.308 30.742 1.00 98.38 358 LEU A N 1
ATOM 2943 C CA . LEU A 1 358 ? -12.703 0.917 30.477 1.00 98.38 358 LEU A CA 1
ATOM 2944 C C . LEU A 1 358 ? -12.745 -0.168 29.401 1.00 98.38 358 LEU A C 1
ATOM 2946 O O . LEU A 1 358 ? -11.906 -0.201 28.501 1.00 98.38 358 LEU A O 1
ATOM 2950 N N . GLU A 1 359 ? -13.768 -1.009 29.452 1.00 98.38 359 GLU A N 1
ATOM 2951 C CA . GLU A 1 359 ? -14.028 -2.031 28.445 1.00 98.38 359 GLU A CA 1
ATOM 2952 C C . GLU A 1 359 ? -15.509 -2.060 28.067 1.00 98.38 359 GLU A C 1
ATOM 2954 O O . GLU A 1 359 ? -16.385 -1.971 28.933 1.00 98.38 359 GLU A O 1
ATOM 2959 N N . ILE A 1 360 ? -15.783 -2.180 26.768 1.00 98.31 360 ILE A N 1
ATOM 2960 C CA . ILE A 1 360 ? -17.117 -2.464 26.241 1.00 98.31 360 ILE A CA 1
ATOM 2961 C C . ILE A 1 360 ? -17.322 -3.979 26.282 1.00 98.31 360 ILE A C 1
ATOM 2963 O O . ILE A 1 360 ? -16.632 -4.726 25.592 1.00 98.31 360 ILE A O 1
ATOM 2967 N N . VAL A 1 361 ? -18.302 -4.426 27.063 1.00 96.81 361 VAL A N 1
ATOM 2968 C CA . VAL A 1 361 ? -18.612 -5.845 27.274 1.00 96.81 361 VAL A CA 1
ATOM 2969 C C . VAL A 1 361 ? -20.096 -6.121 27.063 1.00 96.81 361 VAL A C 1
ATOM 2971 O O . VAL A 1 361 ? -20.934 -5.221 27.183 1.00 96.81 361 VAL A O 1
ATOM 2974 N N . LYS A 1 362 ? -20.439 -7.378 26.768 1.00 94.62 362 LYS A N 1
ATOM 2975 C CA . LYS A 1 362 ? -21.836 -7.826 26.807 1.00 94.62 362 LYS A CA 1
ATOM 2976 C C . LYS A 1 362 ? -22.370 -7.706 28.241 1.00 94.62 362 LYS A C 1
ATOM 2978 O O . LYS A 1 362 ? -21.619 -7.904 29.201 1.00 94.62 362 LYS A O 1
ATOM 2983 N N . LYS A 1 363 ? -23.635 -7.299 28.361 1.00 90.31 363 LYS A N 1
ATOM 2984 C CA . LYS A 1 363 ? -24.331 -7.119 29.642 1.00 90.31 363 LYS A CA 1
ATOM 2985 C C . LYS A 1 363 ? -24.419 -8.409 30.438 1.00 90.31 363 LYS A C 1
ATOM 2987 O O . LYS A 1 363 ? -24.670 -9.461 29.811 1.00 90.31 363 LYS A O 1
#

pLDDT: mean 91.1, std 7.85, range [55.09, 98.69]

Foldseek 3Di:
DDDDDDDDPPQDDQDQAWDDDPNDIDGDHDPVCPDPVLLQLSVQLSVVLVVLCVQDNFDLAFLVCCLPLLNLLLLLLLLLLLLQLLVCVVVVNNVSNLVSNVLSLVSVVVNCVVPVVRVVSVLSLLLNRLLSLLRSLVPGPDPCLSVVLNVLSVVCNDNQFVRRSSSNNCSSSLSVSCVVLVQPQDDDSNDRHDSSVSQVPDPSSDDPDPDDPVNSCVSSVSVVSSVVSVVVVVVLVLLLVLCCCQFPVAAWEKEFWDPPPPQKDKDADSSLWDANDQQAIWTLFMWIDGPDLPTFFIKGFADDSHRSPATWGAGSSRGMIIHGDFPDDDQQWTHRPGMITRGRPQWDKDQDDPSRHIYIDGD

Secondary structure (DSSP, 8-state):
--------TTSS-SSSEEEEETTEEEEE--GGG--GGGTTHHHHHHHHHHHHHTT--------GGGGSHHHHHHHHHHHHHHHHHHHHHHTT-HHHHHHHHHHHHHHHHHHHHHTTTTHHHHHHHIIIIIHHHHHHHHHSS-S-HHHHHHHHHHHTT-TT-HHHHHHHHHHHHHHHHHHHTT------SSS---HHHHHHH-GGG-------HHHHHHHTTHHHHHHHHHHHHHHHHHHHHHHHIIIIIS-EEEEE--TT-TTEEEEE-GGGEEEEETTEEEESSEEEEE--TTSSEEEEE-S---TTT--EEE-TTS-EEEEEPPSEEETTEEE-SSEEEEE-TTEEEEE-STT--EEEEE-

Sequence (363 aa):
MLYYKQVAEKTLLHTNTNQEFEGEKWAIMQNYDMTPSDNCQTPIHELFHLFHSKQLNIAGNIVEYLDEYKAKILLRSEFEALRNSIKSLQKNDDKAAKQYLSDAIYFRTKREKQFKSQNHFALKLETLEGLASYTGYKLSAHKDLYRMAILELNGRENPTGLNRSFAYATGLAYGLLFDHFQVKWRTDLKHIYSFSDIYKQQKILKQSENNKVEAIKQRNKFYEIEKEESKRKLTNDSIRQFYKNIFVQQPVLVVHRDTSDKTYYMSYDMNSTFTLGKEGIVYSAISSSSTNPFVFGNFKTTGETQIGKTGILITSDFEKLTFPKPIKIEGNIITGENYIIELNKAWTVKQIDKKGNLEIVKK

Radius of gyration: 23.06 Å; chains: 1; bounding box: 63×36×66 Å